Protein AF-A0A3B9U7M6-F1 (afdb_monomer)

Mean predicted aligned error: 3.73 Å

pLDDT: mean 94.47, std 4.17, range [72.25, 98.62]

Sequence (216 aa):
MEKDIKRLGKLFSKIDGFASTPKRWRNIALAQEAFEFMTTRLPLRVEGELSPYTRVRLLDMMMECVDELDVPRFALKVREYQLSMRALIDDAQDLATDTSFDDYTGDAAGYRRQLDVFDDVERARQKLADYIDPAVSDDEWMERYHATLRFSPVERTEQWEEVIYEVERRCYNKTRLSWRGMGFCFKYWSIKRDILAAMGIDWQSPQEMNPRCRFD

Radius of gyration: 19.79 Å; Cα contacts (8 Å, |Δi|>4): 208; chains: 1; bounding box: 50×36×50 Å

Secondary structure (DSSP, 8-state):
-HHHHHHHHHHHHHHHHHHTSTTTTHHHHHHHHHHHHHHHTS-S-BTTTB-HHHHHHHHHHHHHTS-GGGSHHHHHHHHHHHHHHGGG--HHHHHHHHHHHTT--S-GGG----TTHHHHHHHHHHHHHHHH-TTS-HHHHHHHTT--S---GGGGSHHHHHHHHHHHHHHHHHHTTS--STTHHHHHHHHHHHHHHTTT-----HHHH-TT----

Solvent-accessible surface area (backbone atoms only — not comparable to full-atom values): 12432 Å² total; per-residue (Å²): 103,74,72,53,52,56,49,49,53,53,42,53,55,50,34,58,71,20,43,91,39,94,53,25,62,56,22,57,62,46,49,53,51,43,50,50,45,55,72,73,72,45,66,75,63,37,91,74,77,34,28,43,61,49,49,38,53,51,51,49,62,52,49,75,36,39,68,49,70,64,34,35,70,64,44,32,56,51,33,53,51,40,60,63,29,66,84,63,56,44,72,89,80,33,45,71,29,49,34,60,71,69,70,56,86,72,59,77,89,76,64,78,81,80,65,66,56,56,60,54,39,50,52,52,31,52,53,34,52,50,58,55,34,87,86,50,47,71,66,58,50,25,64,78,68,71,50,90,74,57,74,39,76,54,57,49,38,71,70,34,50,75,41,43,58,60,51,47,52,52,42,38,70,75,44,72,87,54,80,87,55,86,53,37,55,61,56,50,44,56,50,45,36,55,56,35,46,75,71,75,39,89,62,56,44,62,58,71,60,30,76,86,62,85,84,97

Foldseek 3Di:
DVVLLVVLVVLLVVLVVCLPHLNLLVLLVSLVVSVCSCVPPDDCDDPLRHHLQVLLVSLVSSVNSHDCLLPLVVLLVSLVSNLVSPVVDDLVRCQNNQCSSVVPPDDSVPDDGPPVSNVVSVVSNVLSVLLLDPVRDQVNSCVVVVPDFDFWNCSSDPVSNVCVSVLSVQLCVVCVPPDDDPPVLVVSQVSSCVVCVVVVHRGDGRCRRCVPDDDD

Structure (mmCIF, N/CA/C/O backbone):
data_AF-A0A3B9U7M6-F1
#
_entry.id   AF-A0A3B9U7M6-F1
#
loop_
_atom_site.group_PDB
_atom_site.id
_atom_site.type_symbol
_atom_site.label_atom_id
_atom_site.label_alt_id
_atom_site.label_comp_id
_atom_site.label_asym_id
_atom_site.label_entity_id
_atom_site.label_seq_id
_atom_site.pdbx_PDB_ins_code
_atom_site.Cartn_x
_atom_site.Cartn_y
_atom_site.Cartn_z
_atom_site.occupancy
_atom_site.B_iso_or_equiv
_atom_site.auth_seq_id
_atom_site.auth_comp_id
_atom_site.auth_asym_id
_atom_site.auth_atom_id
_atom_site.pdbx_PDB_model_num
ATOM 1 N N . MET A 1 1 ? -19.846 -12.620 12.717 1.00 89.75 1 MET A N 1
ATOM 2 C CA . MET A 1 1 ? -19.232 -11.377 13.216 1.00 89.75 1 MET A CA 1
ATOM 3 C C . MET A 1 1 ? -18.007 -11.627 14.079 1.00 89.75 1 MET A C 1
ATOM 5 O O . MET A 1 1 ? -16.921 -11.405 13.578 1.00 89.75 1 MET A O 1
ATOM 9 N N . GLU A 1 2 ? -18.108 -12.184 15.292 1.00 89.50 2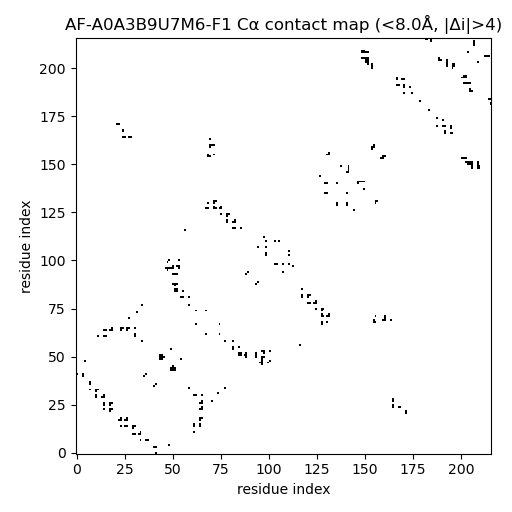 GLU A N 1
ATOM 10 C CA . GLU A 1 2 ? -16.919 -12.432 16.147 1.00 89.50 2 GLU A CA 1
ATOM 11 C C . GLU A 1 2 ? -15.821 -13.266 15.447 1.00 89.50 2 GLU A C 1
ATOM 13 O O . GLU A 1 2 ? -14.637 -12.941 15.497 1.00 89.50 2 GLU A O 1
ATOM 18 N N . LYS A 1 3 ? -16.208 -14.332 14.729 1.00 93.19 3 LYS A N 1
ATOM 19 C CA . LYS A 1 3 ? -15.271 -15.144 13.928 1.00 93.19 3 LYS A CA 1
ATOM 20 C C . LYS A 1 3 ? -14.585 -14.340 12.818 1.00 93.19 3 LYS A C 1
ATOM 22 O O . LYS A 1 3 ? -13.423 -14.604 12.517 1.00 93.19 3 LYS A O 1
ATOM 27 N N . ASP A 1 4 ? -15.302 -13.392 12.226 1.00 94.19 4 ASP A N 1
ATOM 28 C CA . ASP A 1 4 ? -14.832 -12.581 11.106 1.00 94.19 4 ASP A CA 1
ATOM 29 C C . ASP A 1 4 ? -13.853 -11.510 11.596 1.00 94.19 4 ASP A C 1
ATOM 31 O O . ASP A 1 4 ? -12.759 -11.396 11.051 1.00 94.19 4 ASP A O 1
ATOM 35 N N . ILE A 1 5 ? -14.171 -10.833 12.704 1.00 94.00 5 ILE A N 1
ATOM 36 C CA . ILE A 1 5 ? -13.259 -9.905 13.389 1.00 94.00 5 ILE A CA 1
ATOM 37 C C . ILE A 1 5 ? -11.971 -10.616 13.818 1.00 94.00 5 ILE A C 1
ATOM 39 O O . ILE A 1 5 ? -10.874 -10.173 13.481 1.00 94.00 5 ILE A O 1
ATOM 43 N N . LYS A 1 6 ? -12.072 -11.797 14.446 1.00 95.00 6 LYS A N 1
ATOM 44 C CA . LYS A 1 6 ? -10.890 -12.605 14.803 1.00 95.00 6 LYS A CA 1
ATOM 45 C C . LYS A 1 6 ? -10.055 -12.998 13.585 1.00 95.00 6 LYS A C 1
ATOM 47 O O . LYS A 1 6 ? -8.838 -13.146 13.698 1.00 95.00 6 LYS A O 1
ATOM 52 N N . ARG A 1 7 ? -10.683 -13.225 12.427 1.00 96.06 7 ARG A N 1
ATOM 53 C CA . ARG A 1 7 ? -9.961 -13.510 11.182 1.00 96.06 7 ARG A CA 1
ATOM 54 C C . ARG A 1 7 ? -9.242 -12.266 10.669 1.00 96.06 7 ARG A C 1
ATOM 56 O O . ARG A 1 7 ? -8.070 -12.390 10.325 1.00 96.06 7 ARG A O 1
ATOM 63 N N . LEU A 1 8 ? -9.906 -11.111 10.660 1.00 96.19 8 LEU A N 1
ATOM 64 C CA . LEU A 1 8 ? -9.297 -9.841 10.270 1.00 96.19 8 LEU A CA 1
ATOM 65 C C . LEU A 1 8 ? -8.078 -9.538 11.150 1.00 96.19 8 LEU A C 1
ATOM 67 O O . LEU A 1 8 ? -6.984 -9.370 10.620 1.00 96.19 8 LEU A O 1
ATOM 71 N N . GLY A 1 9 ? -8.221 -9.608 12.477 1.00 95.88 9 GLY A N 1
ATOM 72 C CA . GLY A 1 9 ? -7.107 -9.405 13.409 1.00 95.88 9 GLY A CA 1
ATOM 73 C C . GLY A 1 9 ? -5.920 -10.334 13.127 1.00 95.88 9 GLY A C 1
ATOM 74 O O . GLY A 1 9 ? -4.780 -9.888 13.066 1.00 95.88 9 GLY A O 1
ATOM 75 N N . LYS A 1 10 ? -6.173 -11.617 12.824 1.00 97.44 10 LYS A N 1
ATOM 76 C CA . LYS A 1 10 ? -5.114 -12.564 12.423 1.00 97.44 10 LYS A CA 1
ATOM 77 C C . LYS A 1 10 ? -4.414 -12.192 11.114 1.00 97.44 10 LYS A C 1
ATOM 79 O O . LYS A 1 10 ? -3.253 -12.567 10.951 1.00 97.44 10 LYS A O 1
ATOM 84 N N . LEU A 1 11 ? -5.098 -11.551 10.165 1.00 97.69 11 LEU A N 1
ATOM 85 C CA . LEU A 1 11 ? -4.467 -11.062 8.936 1.00 97.69 11 LEU A CA 1
ATOM 86 C C . LEU A 1 11 ? -3.530 -9.898 9.260 1.00 97.69 11 LEU A C 1
ATOM 88 O O . LEU A 1 11 ? -2.352 -9.980 8.922 1.00 97.69 11 LEU A O 1
ATOM 92 N N . PHE A 1 12 ? -4.006 -8.902 10.010 1.00 96.94 12 PHE A N 1
ATOM 93 C CA . PHE A 1 12 ? -3.194 -7.763 10.445 1.00 96.94 12 PHE A CA 1
ATOM 94 C C . PHE A 1 12 ? -1.963 -8.185 11.253 1.00 96.94 12 PHE A C 1
ATOM 96 O O . PHE A 1 12 ? -0.853 -7.787 10.915 1.00 96.94 12 PHE A O 1
ATOM 103 N N . SER A 1 13 ? -2.110 -9.092 12.227 1.00 96.94 13 SER A N 1
ATOM 104 C CA . SER A 1 13 ? -0.959 -9.600 12.991 1.00 96.94 13 SER A CA 1
ATOM 105 C C . SER A 1 13 ? 0.073 -10.325 12.118 1.00 96.94 13 SER A C 1
ATOM 107 O O . SER A 1 13 ? 1.262 -10.316 12.426 1.00 96.94 13 SER A O 1
ATOM 109 N N . LYS A 1 14 ? -0.348 -10.985 11.029 1.00 97.56 14 LYS A N 1
ATOM 110 C CA . LYS A 1 14 ? 0.595 -11.610 10.086 1.00 97.56 14 LYS A CA 1
ATOM 111 C C . LYS A 1 14 ? 1.308 -10.576 9.223 1.00 97.56 14 LYS A C 1
ATOM 113 O O . LYS A 1 14 ? 2.487 -10.770 8.945 1.00 97.56 14 LYS A O 1
ATOM 118 N N . ILE A 1 15 ? 0.590 -9.546 8.776 1.00 97.56 15 ILE A N 1
ATOM 119 C CA . ILE A 1 15 ? 1.141 -8.455 7.963 1.00 97.56 15 ILE A CA 1
ATOM 120 C C . ILE A 1 15 ? 2.242 -7.740 8.750 1.00 97.56 15 ILE A C 1
ATOM 122 O O . ILE A 1 15 ? 3.377 -7.651 8.275 1.00 97.56 15 ILE A O 1
ATOM 126 N N . ASP A 1 16 ? 1.932 -7.350 9.986 1.00 96.06 16 ASP A N 1
ATOM 127 C CA . ASP A 1 16 ? 2.882 -6.752 10.926 1.00 96.06 16 ASP A CA 1
ATOM 128 C C . ASP A 1 16 ? 4.078 -7.685 11.187 1.00 96.06 16 ASP A C 1
ATOM 130 O O . ASP A 1 16 ? 5.236 -7.326 10.968 1.00 96.06 16 ASP A O 1
ATOM 134 N N . GLY A 1 17 ? 3.807 -8.959 11.495 1.00 96.38 17 GLY A N 1
ATOM 135 C CA . GLY A 1 17 ? 4.850 -9.957 11.745 1.00 96.38 17 GLY A CA 1
ATOM 136 C C . GLY A 1 17 ? 5.808 -10.212 10.570 1.00 96.38 17 GLY A C 1
ATOM 137 O O . GLY A 1 17 ? 6.891 -10.766 10.776 1.00 96.38 17 GLY A O 1
ATOM 138 N N . PHE A 1 18 ? 5.447 -9.828 9.341 1.00 95.62 18 PHE A N 1
ATOM 139 C CA . PHE A 1 18 ? 6.332 -9.904 8.177 1.00 95.62 18 PHE A CA 1
ATOM 140 C C . PHE A 1 18 ? 6.974 -8.569 7.783 1.00 95.62 18 PHE A C 1
ATOM 142 O O . PHE A 1 18 ? 7.951 -8.624 7.028 1.00 95.62 18 PHE A O 1
ATOM 149 N N . ALA A 1 19 ? 6.497 -7.425 8.290 1.00 92.38 19 ALA A N 1
ATOM 150 C CA . ALA A 1 19 ? 6.902 -6.080 7.866 1.00 92.38 19 ALA A CA 1
ATOM 151 C C . ALA A 1 19 ? 8.423 -5.870 7.920 1.00 92.38 19 ALA A C 1
ATOM 153 O O . ALA A 1 19 ? 9.034 -5.438 6.944 1.00 92.38 19 ALA A O 1
ATOM 154 N N . SER A 1 20 ? 9.053 -6.304 9.012 1.00 89.12 20 SER A N 1
ATOM 155 C CA . SER A 1 20 ? 10.501 -6.163 9.242 1.00 89.12 20 SER A CA 1
ATOM 156 C C . SER A 1 20 ? 11.304 -7.412 8.867 1.00 89.12 20 SER A C 1
ATOM 158 O O . SER A 1 20 ? 12.431 -7.607 9.324 1.00 89.12 20 SER A O 1
ATOM 160 N N . THR A 1 21 ? 10.730 -8.310 8.062 1.00 91.50 21 THR A N 1
ATOM 161 C CA . THR A 1 21 ? 11.358 -9.590 7.722 1.00 91.50 21 THR A CA 1
ATOM 162 C C . THR A 1 21 ? 11.694 -9.686 6.235 1.00 91.50 21 THR A C 1
ATOM 164 O O . THR A 1 21 ? 11.010 -9.111 5.390 1.00 91.50 21 THR A O 1
ATOM 167 N N . PRO A 1 22 ? 12.643 -10.559 5.853 1.00 88.62 22 PRO A N 1
ATOM 168 C CA . PRO A 1 22 ? 12.849 -10.950 4.457 1.00 88.62 22 PRO A CA 1
ATOM 169 C C . PRO A 1 22 ? 11.620 -11.519 3.727 1.00 88.62 22 PRO A C 1
ATOM 171 O O . PRO A 1 22 ? 11.694 -11.786 2.530 1.00 88.62 22 PRO A O 1
ATOM 174 N N . LYS A 1 23 ? 10.528 -11.795 4.450 1.00 93.12 23 LYS A N 1
ATOM 175 C CA . LYS A 1 23 ? 9.266 -12.303 3.914 1.00 93.12 23 LYS A CA 1
ATOM 176 C C . LYS A 1 23 ? 8.223 -11.197 3.718 1.00 93.12 23 LYS A C 1
ATOM 178 O O . LYS A 1 23 ? 7.076 -11.547 3.457 1.00 93.12 23 LYS A O 1
ATOM 183 N N . ARG A 1 24 ? 8.600 -9.911 3.799 1.00 93.88 24 ARG A N 1
ATOM 184 C CA . ARG A 1 24 ? 7.700 -8.760 3.589 1.00 93.88 24 ARG A CA 1
ATOM 185 C C . ARG A 1 24 ? 6.883 -8.856 2.298 1.00 93.88 24 ARG A C 1
ATOM 187 O O . ARG A 1 24 ? 5.724 -8.477 2.300 1.00 93.88 24 ARG A O 1
ATOM 194 N N . TRP A 1 25 ? 7.408 -9.482 1.243 1.00 94.81 25 TRP A N 1
ATOM 195 C CA . TRP A 1 25 ? 6.665 -9.772 0.003 1.00 94.81 25 TRP A CA 1
ATOM 196 C C . TRP A 1 25 ? 5.337 -10.525 0.208 1.00 94.81 25 TRP A C 1
ATOM 198 O O . TRP A 1 25 ? 4.426 -10.428 -0.610 1.00 94.81 25 TRP A O 1
ATOM 208 N N . ARG A 1 26 ? 5.183 -11.270 1.313 1.00 97.19 26 ARG A N 1
ATOM 209 C CA . ARG A 1 26 ? 3.915 -11.921 1.677 1.00 97.19 26 ARG A CA 1
ATOM 210 C C . ARG A 1 26 ? 2.809 -10.919 1.991 1.00 97.19 26 ARG A C 1
ATOM 212 O O . ARG A 1 26 ? 1.641 -11.281 1.857 1.00 97.19 26 ARG A O 1
ATOM 219 N N . ASN A 1 27 ? 3.170 -9.702 2.391 1.00 97.94 27 ASN A N 1
ATOM 220 C CA . ASN A 1 27 ? 2.224 -8.658 2.758 1.00 97.94 27 ASN A CA 1
ATOM 221 C C . ASN A 1 27 ? 1.392 -8.195 1.572 1.00 97.94 27 ASN A C 1
ATOM 223 O O . ASN A 1 27 ? 0.251 -7.836 1.798 1.00 97.94 27 ASN A O 1
ATOM 227 N N . ILE A 1 28 ? 1.884 -8.308 0.333 1.00 96.88 28 ILE A N 1
ATOM 228 C CA . ILE A 1 28 ? 1.095 -7.993 -0.868 1.00 96.88 28 ILE A CA 1
ATOM 229 C C . ILE A 1 28 ? -0.214 -8.802 -0.877 1.00 96.88 28 ILE A C 1
ATOM 231 O O . ILE A 1 28 ? -1.303 -8.237 -0.841 1.00 96.88 28 ILE A O 1
ATOM 235 N N . ALA A 1 29 ? -0.114 -10.134 -0.826 1.00 97.31 29 ALA A N 1
ATOM 236 C CA . ALA A 1 29 ? -1.292 -11.003 -0.851 1.00 97.31 29 ALA A CA 1
ATOM 237 C C . ALA A 1 29 ? -2.130 -10.912 0.437 1.00 97.31 29 ALA A C 1
ATOM 239 O O . ALA A 1 29 ? -3.355 -10.974 0.386 1.00 97.31 29 ALA A O 1
ATOM 240 N N . LEU A 1 30 ? -1.485 -10.763 1.601 1.00 98.19 30 LEU A N 1
ATOM 241 C CA . LEU A 1 30 ? -2.202 -10.641 2.875 1.00 98.19 30 LEU A CA 1
ATOM 242 C C . LEU A 1 30 ? -2.980 -9.323 2.978 1.00 98.19 30 LEU A C 1
ATOM 244 O O . LEU A 1 30 ? -4.093 -9.330 3.495 1.00 98.19 30 LEU A O 1
ATOM 248 N N . ALA A 1 31 ? -2.417 -8.218 2.489 1.00 98.19 31 ALA A N 1
ATOM 249 C CA . ALA A 1 31 ? -3.070 -6.915 2.465 1.00 98.19 31 ALA A CA 1
ATOM 250 C C . ALA A 1 31 ? -4.255 -6.912 1.496 1.00 98.19 31 ALA A C 1
ATOM 252 O O . ALA A 1 31 ? -5.326 -6.425 1.850 1.00 98.19 31 ALA A O 1
ATOM 253 N N . GLN A 1 32 ? -4.107 -7.527 0.317 1.00 97.81 32 GLN A N 1
ATOM 254 C CA . GLN A 1 32 ? -5.221 -7.737 -0.613 1.00 97.81 32 GLN A CA 1
ATOM 255 C C . GLN A 1 32 ? -6.358 -8.537 0.042 1.00 97.81 32 GLN A C 1
ATOM 257 O O . GLN A 1 32 ? -7.508 -8.100 -0.003 1.00 97.81 32 GLN A O 1
ATOM 262 N N . GLU A 1 33 ? -6.042 -9.650 0.722 1.00 97.88 33 GLU A N 1
ATOM 263 C CA . GLU A 1 33 ? -7.040 -10.445 1.456 1.00 97.88 33 GLU A CA 1
ATOM 264 C C . GLU A 1 33 ? -7.695 -9.630 2.583 1.00 97.88 33 GLU A C 1
ATOM 266 O O . GLU A 1 33 ? -8.916 -9.660 2.733 1.00 97.88 33 GLU A O 1
ATOM 271 N N . ALA A 1 34 ? -6.911 -8.892 3.374 1.00 98.12 34 ALA A N 1
ATOM 272 C CA . ALA A 1 34 ? -7.421 -8.083 4.479 1.00 98.12 34 ALA A CA 1
ATOM 273 C C . ALA A 1 34 ? -8.348 -6.965 3.987 1.00 98.12 34 ALA A C 1
ATOM 275 O O . ALA A 1 34 ? -9.430 -6.776 4.549 1.00 98.12 34 ALA A O 1
ATOM 276 N N . PHE A 1 35 ? -7.965 -6.272 2.914 1.00 98.31 35 PHE A N 1
ATOM 277 C CA . PHE A 1 35 ? -8.763 -5.217 2.302 1.00 98.31 35 PHE A CA 1
ATOM 278 C C . PHE A 1 35 ? -10.066 -5.758 1.705 1.00 98.31 35 PHE A C 1
ATOM 280 O O . PHE A 1 35 ? -11.143 -5.227 1.984 1.00 98.31 35 PHE A O 1
ATOM 287 N N . GLU A 1 36 ? -10.008 -6.846 0.933 1.00 97.12 36 GLU A N 1
ATOM 288 C CA . GLU A 1 36 ? -11.208 -7.492 0.391 1.00 97.12 36 GLU A CA 1
ATOM 289 C C . GLU A 1 36 ? -12.135 -7.953 1.521 1.00 97.12 36 GLU A C 1
ATOM 291 O O . GLU A 1 36 ? -13.339 -7.692 1.495 1.00 97.12 36 GLU A O 1
ATOM 296 N N . PHE A 1 37 ? -11.585 -8.588 2.555 1.00 96.12 37 PHE A N 1
ATOM 297 C CA . PHE A 1 37 ? -12.365 -9.054 3.694 1.00 96.12 37 PHE A CA 1
ATOM 298 C C . PHE A 1 37 ? -13.044 -7.891 4.429 1.00 96.12 37 PHE A C 1
ATOM 300 O O . PHE A 1 37 ? -14.246 -7.941 4.697 1.00 96.12 37 PHE A O 1
ATOM 307 N N . MET A 1 38 ? -12.299 -6.818 4.705 1.00 95.88 38 MET A N 1
ATOM 308 C CA . MET A 1 38 ? -12.803 -5.624 5.382 1.00 95.88 38 MET A CA 1
ATOM 309 C C . MET A 1 38 ? -13.909 -4.920 4.583 1.00 95.88 38 MET A C 1
ATOM 311 O O . MET A 1 38 ? -14.877 -4.439 5.177 1.00 95.88 38 MET A O 1
ATOM 315 N N . THR A 1 39 ? -13.785 -4.855 3.257 1.00 95.38 39 THR A N 1
ATOM 316 C CA . THR A 1 39 ? -14.718 -4.115 2.389 1.00 95.38 39 THR A CA 1
ATOM 317 C C . THR A 1 39 ? -15.941 -4.923 1.954 1.00 95.38 39 THR A C 1
ATOM 319 O O . THR A 1 39 ? -16.985 -4.332 1.690 1.00 95.38 39 THR A O 1
ATOM 322 N N . THR A 1 40 ? -15.855 -6.256 1.909 1.00 93.81 40 THR A N 1
ATOM 323 C CA . THR A 1 40 ? -16.940 -7.108 1.380 1.00 93.81 40 THR A CA 1
ATOM 324 C C . THR A 1 40 ? -17.666 -7.938 2.437 1.00 93.81 40 THR A C 1
ATOM 326 O O . THR A 1 40 ? -18.833 -8.282 2.245 1.00 93.81 40 THR A O 1
ATOM 329 N N . ARG A 1 41 ? -17.002 -8.305 3.543 1.00 92.75 41 ARG A N 1
ATOM 330 C CA . ARG A 1 41 ? -17.557 -9.240 4.544 1.00 92.75 41 ARG A CA 1
ATOM 331 C C . ARG A 1 41 ? -18.019 -8.568 5.824 1.00 92.75 41 ARG A C 1
ATOM 333 O O . ARG A 1 41 ? -18.856 -9.135 6.524 1.00 92.75 41 ARG A O 1
ATOM 340 N N . LEU A 1 42 ? -17.463 -7.405 6.148 1.00 94.62 42 LEU A N 1
ATOM 341 C CA . LEU A 1 42 ? -17.728 -6.725 7.410 1.00 94.62 42 LEU A CA 1
ATOM 342 C C . LEU A 1 42 ? -18.652 -5.526 7.191 1.00 94.62 42 LEU A C 1
ATOM 344 O O . LEU A 1 42 ? -18.387 -4.724 6.291 1.00 94.62 42 LEU A O 1
ATOM 348 N N . PRO A 1 43 ? -19.702 -5.360 8.017 1.00 95.25 43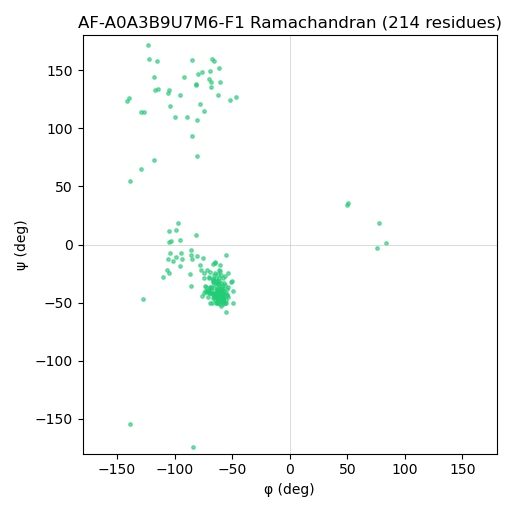 PRO A N 1
ATOM 349 C CA . PRO A 1 43 ? -20.537 -4.168 7.965 1.00 95.25 43 PRO A CA 1
ATOM 350 C C . PRO A 1 43 ? -19.685 -2.940 8.282 1.00 95.25 43 PRO A C 1
ATOM 352 O O . PRO A 1 43 ? -18.695 -3.042 9.010 1.00 95.25 43 PRO A O 1
ATOM 355 N N . LEU A 1 44 ? -20.073 -1.777 7.752 1.00 94.75 44 LEU A N 1
ATOM 356 C CA . LEU A 1 44 ? -19.324 -0.529 7.929 1.00 94.75 44 LEU A CA 1
ATOM 357 C C . LEU A 1 44 ? -18.970 -0.270 9.403 1.00 94.75 44 LEU A C 1
ATOM 359 O O . LEU A 1 44 ? -17.837 0.111 9.689 1.00 94.75 44 LEU A O 1
ATOM 363 N N . ARG A 1 45 ? -19.914 -0.562 10.305 1.00 95.81 45 ARG A N 1
ATOM 364 C CA . ARG A 1 45 ? -19.764 -0.461 11.757 1.00 95.81 45 ARG A CA 1
ATOM 365 C C . ARG A 1 45 ? -19.900 -1.822 12.429 1.00 95.81 45 ARG A C 1
ATOM 367 O O . ARG A 1 45 ? -20.849 -2.557 12.154 1.00 95.81 45 ARG A O 1
ATOM 374 N N . VAL A 1 46 ? -18.978 -2.118 13.336 1.00 94.38 46 VAL A N 1
ATOM 375 C CA . VAL A 1 46 ? -19.049 -3.214 14.304 1.00 94.38 46 VAL A CA 1
ATOM 376 C C . VAL A 1 46 ? -18.749 -2.601 15.664 1.00 94.38 46 VAL A C 1
ATOM 378 O O . VAL A 1 46 ? -17.647 -2.111 15.882 1.00 94.38 46 VAL A O 1
ATOM 381 N N . GLU A 1 47 ? -19.740 -2.600 16.550 1.00 90.19 47 GLU A N 1
ATOM 382 C CA . GLU A 1 47 ? -19.644 -1.973 17.870 1.00 90.19 47 GLU A CA 1
ATOM 383 C C . GLU A 1 47 ? -18.396 -2.442 18.632 1.00 90.19 47 GLU A C 1
ATOM 385 O O . GLU A 1 47 ? -18.177 -3.644 18.784 1.00 90.19 47 GLU A O 1
ATOM 390 N N . GLY A 1 48 ? -17.571 -1.483 19.064 1.00 89.50 48 GLY A N 1
ATOM 391 C CA . GLY A 1 48 ? -16.344 -1.728 19.827 1.00 89.50 48 GLY A CA 1
ATOM 392 C C . GLY A 1 48 ? -15.157 -2.253 19.013 1.00 89.50 48 GLY A C 1
ATOM 393 O O . GLY A 1 48 ? -14.083 -2.415 19.575 1.00 89.50 48 GLY A O 1
ATOM 394 N N . GLU A 1 49 ? -15.320 -2.508 17.712 1.00 92.56 49 GLU A N 1
ATOM 395 C CA . GLU A 1 49 ? -14.294 -3.164 16.886 1.00 92.56 49 GLU A CA 1
ATOM 396 C C . GLU A 1 49 ? -13.962 -2.362 15.617 1.00 92.56 49 GLU A C 1
ATOM 398 O O . GLU A 1 49 ? -12.795 -2.181 15.272 1.00 92.56 49 GLU A O 1
ATOM 403 N N . LEU A 1 50 ? -14.978 -1.887 14.884 1.00 95.56 50 LEU A N 1
ATOM 404 C CA . LEU A 1 50 ? -14.806 -1.200 13.602 1.00 95.56 50 LEU A CA 1
ATOM 405 C C . LEU A 1 50 ? -15.747 -0.006 13.447 1.00 95.56 50 LEU A C 1
ATOM 407 O O . LEU A 1 50 ? -16.966 -0.155 13.477 1.00 95.56 50 LEU A O 1
ATOM 411 N N . SER A 1 51 ? -15.171 1.152 13.153 1.00 97.06 51 SER A N 1
ATOM 412 C CA . SER A 1 51 ? -15.845 2.357 12.677 1.00 97.06 51 SER A CA 1
ATOM 413 C C . SER A 1 51 ? -15.220 2.787 11.338 1.00 97.06 51 SER A C 1
ATOM 415 O O . SER A 1 51 ? -14.182 2.249 10.933 1.00 97.06 51 SER A O 1
ATOM 417 N N . PRO A 1 52 ? -15.792 3.769 10.620 1.00 97.62 52 PRO A N 1
ATOM 418 C CA . PRO A 1 52 ? -15.121 4.386 9.477 1.00 97.62 52 PRO A CA 1
ATOM 419 C C . PRO A 1 52 ? -13.725 4.937 9.818 1.00 97.62 52 PRO A C 1
ATOM 421 O O . PRO A 1 52 ? -12.806 4.771 9.018 1.00 97.62 52 PRO A O 1
ATOM 424 N N . TYR A 1 53 ? -13.535 5.525 11.006 1.00 97.12 53 TYR A N 1
ATOM 425 C CA . TYR A 1 53 ? -12.227 6.015 11.454 1.00 97.12 53 TYR A CA 1
ATOM 426 C C . TYR A 1 53 ? -11.243 4.866 11.699 1.00 97.12 53 TYR A C 1
ATOM 428 O O . TYR A 1 53 ? -10.147 4.877 11.136 1.00 97.12 53 TYR A O 1
ATOM 436 N N . THR A 1 54 ? -11.628 3.833 12.454 1.00 96.75 54 THR A N 1
ATOM 437 C CA . THR A 1 54 ? -10.704 2.722 12.737 1.00 96.75 54 THR A C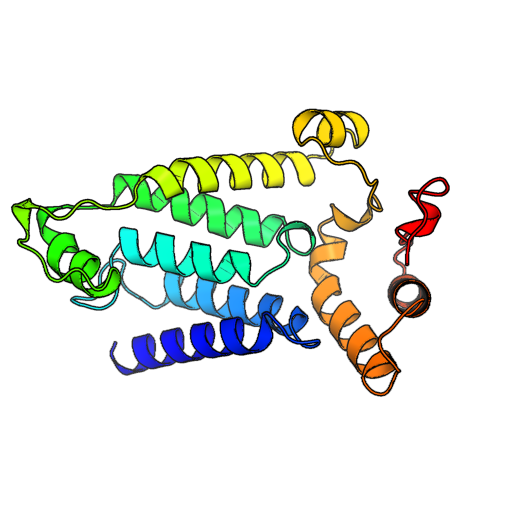A 1
ATOM 438 C C . THR A 1 54 ? -10.360 1.929 11.478 1.00 96.75 54 THR A C 1
ATOM 440 O O . THR A 1 54 ? -9.227 1.482 11.330 1.00 96.75 54 THR A O 1
ATOM 443 N N . ARG A 1 55 ? -11.278 1.830 10.503 1.00 97.06 55 ARG A N 1
ATOM 444 C CA . ARG A 1 55 ? -10.978 1.294 9.162 1.00 97.06 55 ARG A CA 1
ATOM 445 C C . ARG A 1 55 ? -9.874 2.087 8.474 1.00 97.06 55 ARG A C 1
ATOM 447 O O . ARG A 1 55 ? -8.945 1.481 7.948 1.00 97.06 55 ARG A O 1
ATOM 454 N N . VAL A 1 56 ? -9.958 3.419 8.488 1.00 97.69 56 VAL A N 1
ATOM 455 C CA . VAL A 1 56 ? -8.919 4.281 7.904 1.00 97.69 56 VAL A CA 1
ATOM 456 C C . VAL A 1 56 ? -7.582 4.038 8.590 1.00 97.69 56 VAL A C 1
ATOM 458 O O . VAL A 1 56 ? -6.605 3.795 7.888 1.00 97.69 56 VAL A O 1
ATOM 461 N N . ARG A 1 57 ? -7.549 4.021 9.927 1.00 97.00 57 ARG A N 1
ATOM 462 C CA . ARG A 1 57 ? -6.319 3.798 10.702 1.00 97.00 57 ARG A CA 1
ATOM 463 C C . ARG A 1 57 ? -5.710 2.420 10.472 1.00 97.00 57 ARG A C 1
ATOM 465 O O . ARG A 1 57 ? -4.517 2.323 10.218 1.00 97.00 57 ARG A O 1
ATOM 472 N N . LEU A 1 58 ? -6.523 1.366 10.493 1.00 97.00 58 LEU A N 1
ATOM 473 C CA . LEU A 1 58 ? -6.063 0.007 10.213 1.00 97.00 58 LEU A CA 1
ATOM 474 C C . LEU A 1 58 ? -5.475 -0.092 8.807 1.00 97.00 58 LEU A C 1
ATOM 476 O O . LEU A 1 58 ? -4.376 -0.609 8.635 1.00 97.00 58 LEU A O 1
ATOM 480 N N . LEU A 1 59 ? -6.177 0.417 7.793 1.00 98.00 59 LEU A N 1
ATOM 481 C CA . LEU A 1 59 ? -5.662 0.392 6.425 1.00 98.00 59 LEU A CA 1
ATOM 482 C C . LEU A 1 59 ? -4.380 1.208 6.277 1.00 98.00 59 LEU A C 1
ATOM 484 O O . LEU A 1 59 ? -3.502 0.791 5.534 1.00 98.00 59 LEU A O 1
ATOM 488 N N . ASP A 1 60 ? -4.234 2.305 7.015 1.00 96.50 60 ASP A N 1
ATOM 489 C CA . ASP A 1 60 ? -3.007 3.093 7.002 1.00 96.50 60 ASP A CA 1
ATOM 490 C C . ASP A 1 60 ? -1.818 2.291 7.552 1.00 96.50 60 ASP A C 1
ATOM 492 O O . ASP A 1 60 ? -0.829 2.095 6.848 1.00 96.50 60 ASP A O 1
ATOM 496 N N . MET A 1 61 ? -1.987 1.672 8.727 1.00 95.31 61 MET A N 1
ATOM 497 C CA . MET A 1 61 ? -0.996 0.762 9.322 1.00 95.31 61 MET A CA 1
ATOM 498 C C . MET A 1 61 ? -0.665 -0.430 8.408 1.00 95.31 61 MET A C 1
ATOM 500 O O . MET A 1 61 ? 0.475 -0.890 8.329 1.00 95.31 61 MET A O 1
ATOM 504 N N . MET A 1 62 ? -1.663 -0.962 7.694 1.00 97.62 62 MET A N 1
ATOM 505 C CA . MET A 1 62 ? -1.447 -2.031 6.718 1.00 97.62 62 MET A CA 1
ATOM 506 C C . MET A 1 62 ? -0.570 -1.564 5.560 1.00 97.62 62 MET A C 1
ATOM 508 O O . MET A 1 62 ? 0.317 -2.306 5.134 1.00 97.62 62 MET A O 1
ATOM 512 N N . MET A 1 63 ? -0.825 -0.363 5.040 1.00 97.25 63 MET A N 1
ATOM 513 C CA . MET A 1 63 ? -0.092 0.166 3.898 1.00 97.25 63 MET A CA 1
ATOM 514 C C . MET A 1 63 ? 1.355 0.522 4.251 1.00 97.25 63 MET A C 1
ATOM 516 O O . MET A 1 63 ? 2.224 0.318 3.412 1.00 97.25 63 MET A O 1
ATOM 520 N N . GLU A 1 64 ? 1.669 0.891 5.497 1.00 95.25 64 GLU A N 1
ATOM 521 C CA . GLU A 1 64 ? 3.064 1.005 5.970 1.00 95.25 64 GLU A CA 1
ATOM 522 C C . GLU A 1 64 ? 3.849 -0.317 5.821 1.00 95.25 64 GLU A C 1
ATOM 524 O O . GLU A 1 64 ? 5.065 -0.345 5.599 1.00 95.25 64 GLU A O 1
ATOM 529 N N . CYS A 1 65 ? 3.151 -1.453 5.887 1.00 96.44 65 CYS A N 1
ATOM 530 C CA . CYS A 1 65 ? 3.748 -2.782 5.793 1.00 96.44 65 CYS A CA 1
ATOM 531 C C . CYS A 1 65 ? 3.929 -3.285 4.348 1.00 96.44 65 CYS A C 1
ATOM 533 O O . CYS A 1 65 ? 4.530 -4.352 4.153 1.00 96.44 65 CYS A O 1
ATOM 535 N N . VAL A 1 66 ? 3.459 -2.538 3.346 1.00 95.44 66 VAL A N 1
ATOM 536 C CA . VAL A 1 66 ? 3.519 -2.860 1.910 1.00 95.44 66 VAL A CA 1
ATOM 537 C C . VAL A 1 66 ? 4.356 -1.797 1.194 1.00 95.44 66 VAL A C 1
ATOM 539 O O . VAL A 1 66 ? 4.332 -0.633 1.572 1.00 95.44 66 VAL A O 1
ATOM 542 N N . ASP A 1 67 ? 5.136 -2.182 0.183 1.00 93.69 67 ASP A N 1
ATOM 543 C CA . ASP A 1 67 ? 5.731 -1.186 -0.711 1.00 93.69 67 ASP A CA 1
ATOM 544 C C . ASP A 1 67 ? 4.667 -0.769 -1.730 1.00 93.69 67 ASP A C 1
ATOM 546 O O . ASP A 1 67 ? 4.272 -1.562 -2.584 1.00 93.69 67 ASP A O 1
ATOM 550 N N . GLU A 1 68 ? 4.129 0.442 -1.589 1.00 96.19 68 GLU A N 1
ATOM 551 C CA . GLU A 1 68 ? 3.021 0.893 -2.432 1.00 96.19 68 GLU A CA 1
ATOM 552 C C . GLU A 1 68 ? 3.406 0.991 -3.909 1.00 96.19 68 GLU A C 1
ATOM 554 O O . GLU A 1 68 ? 2.544 0.806 -4.762 1.00 96.19 68 GLU A O 1
ATOM 559 N N . LEU A 1 69 ? 4.681 1.249 -4.223 1.00 94.62 69 LEU A N 1
ATOM 560 C CA . LEU A 1 69 ? 5.140 1.361 -5.609 1.00 94.62 69 LEU A CA 1
ATOM 561 C C . LEU A 1 69 ? 5.317 -0.005 -6.283 1.00 94.62 69 LEU A C 1
ATOM 563 O O . LEU A 1 69 ? 5.307 -0.071 -7.508 1.00 94.62 69 LEU A O 1
ATOM 567 N N . ASP A 1 70 ? 5.399 -1.096 -5.514 1.00 94.69 70 ASP A N 1
ATOM 568 C CA . ASP A 1 70 ? 5.340 -2.453 -6.070 1.00 94.69 70 ASP A CA 1
ATOM 569 C C . ASP A 1 70 ? 3.912 -2.839 -6.494 1.00 94.69 70 ASP A C 1
ATOM 571 O O . ASP A 1 70 ? 3.737 -3.717 -7.340 1.00 94.69 70 ASP A O 1
ATOM 575 N N . VAL A 1 71 ? 2.886 -2.215 -5.900 1.00 97.00 71 VAL A N 1
ATOM 576 C CA . VAL A 1 71 ? 1.462 -2.523 -6.130 1.00 97.00 71 VAL A CA 1
ATOM 577 C C . VAL A 1 71 ? 0.587 -1.262 -6.227 1.00 97.00 71 VAL A C 1
ATOM 579 O O . VAL A 1 71 ? -0.388 -1.118 -5.476 1.00 97.00 71 VAL A O 1
ATOM 582 N N . PRO A 1 72 ? 0.913 -0.312 -7.124 1.00 97.62 72 PRO A N 1
ATOM 583 C CA . PRO A 1 72 ? 0.357 1.031 -7.064 1.00 97.62 72 PRO A CA 1
ATOM 584 C C . PRO A 1 72 ? -1.145 1.093 -7.334 1.00 97.62 72 PRO A C 1
ATOM 586 O O . PRO A 1 72 ? -1.822 1.910 -6.713 1.00 97.62 72 PRO A O 1
ATOM 589 N N . ARG A 1 73 ? -1.718 0.222 -8.177 1.00 98.19 73 ARG A N 1
ATOM 590 C CA . ARG A 1 73 ? -3.176 0.193 -8.408 1.00 98.19 73 ARG A CA 1
ATOM 591 C C . ARG A 1 73 ? -3.927 -0.363 -7.209 1.00 98.19 73 ARG A C 1
ATOM 593 O O . ARG A 1 73 ? -4.984 0.158 -6.849 1.00 98.19 73 ARG A O 1
ATOM 600 N N . PHE A 1 74 ? -3.389 -1.399 -6.564 1.00 98.19 74 PHE A N 1
ATOM 601 C CA . PHE A 1 74 ? -3.960 -1.884 -5.308 1.00 98.19 74 PHE A CA 1
ATOM 602 C C . PHE A 1 74 ? -3.876 -0.815 -4.213 1.00 98.19 74 PHE A C 1
ATOM 604 O O . PHE A 1 74 ? -4.891 -0.521 -3.582 1.00 98.19 74 PHE A O 1
ATOM 611 N N . ALA A 1 75 ? -2.706 -0.201 -4.024 1.00 98.50 75 ALA A N 1
ATOM 612 C CA . ALA A 1 75 ? -2.515 0.865 -3.047 1.00 98.50 75 ALA A CA 1
ATOM 613 C C . ALA A 1 75 ? -3.463 2.044 -3.319 1.00 98.50 75 ALA A C 1
ATOM 615 O O . ALA A 1 75 ? -4.148 2.502 -2.405 1.00 98.50 75 ALA A O 1
ATOM 616 N N . LEU A 1 76 ? -3.602 2.463 -4.582 1.00 98.56 76 LEU A N 1
ATOM 617 C CA . LEU A 1 76 ? -4.516 3.527 -4.994 1.00 98.56 76 LEU A CA 1
ATOM 618 C C . LEU A 1 76 ? -5.962 3.209 -4.595 1.00 98.56 76 LEU A C 1
ATOM 620 O O . LEU A 1 76 ? -6.619 4.039 -3.969 1.00 98.56 76 LEU A O 1
ATOM 624 N N . LYS A 1 77 ? -6.427 1.979 -4.851 1.00 98.44 77 LYS A N 1
ATOM 625 C CA . LYS A 1 77 ? -7.761 1.515 -4.440 1.00 98.44 77 LYS A CA 1
ATOM 626 C C . LYS A 1 77 ? -7.963 1.581 -2.921 1.00 98.44 77 LYS A C 1
ATOM 628 O O . LYS A 1 77 ? -9.052 1.926 -2.459 1.00 98.44 77 LYS A O 1
ATOM 633 N N . VAL A 1 78 ? -6.936 1.248 -2.133 1.00 98.62 78 VAL A N 1
ATOM 634 C CA . VAL A 1 78 ? -6.984 1.366 -0.665 1.00 98.62 78 VAL A CA 1
ATOM 635 C C . VAL A 1 78 ? -7.087 2.833 -0.248 1.00 98.62 78 VAL A C 1
ATOM 637 O O . VAL A 1 78 ? -7.941 3.160 0.579 1.00 98.62 78 VAL A O 1
ATOM 640 N N . ARG A 1 79 ? -6.283 3.725 -0.844 1.00 98.50 79 ARG A N 1
ATOM 641 C CA . ARG A 1 79 ? -6.290 5.158 -0.509 1.00 98.50 79 ARG A CA 1
ATOM 642 C C . ARG A 1 79 ? -7.613 5.832 -0.887 1.00 98.50 79 ARG A C 1
ATOM 644 O O . ARG A 1 79 ? -8.180 6.561 -0.078 1.00 98.50 79 ARG A O 1
ATOM 651 N N . GLU A 1 80 ? -8.176 5.519 -2.053 1.00 98.56 80 GLU A N 1
ATOM 652 C CA . GLU A 1 80 ? -9.511 5.984 -2.462 1.00 98.56 80 GLU A CA 1
ATOM 653 C C . GLU A 1 80 ? -10.607 5.511 -1.499 1.00 98.56 80 GLU A C 1
ATOM 655 O O . GLU A 1 80 ? -11.481 6.288 -1.102 1.00 98.56 80 GLU A O 1
ATOM 660 N N . TYR A 1 81 ? -10.537 4.249 -1.062 1.00 98.44 81 TYR A N 1
ATOM 661 C CA . TYR A 1 81 ? -11.455 3.734 -0.054 1.00 98.44 81 TYR A CA 1
ATOM 662 C C . TYR A 1 81 ? -11.320 4.491 1.272 1.00 98.44 81 TYR A C 1
ATOM 664 O O . TYR A 1 81 ? -12.340 4.907 1.824 1.00 98.44 81 TYR A O 1
ATOM 672 N N . GLN A 1 82 ? -10.097 4.722 1.763 1.00 98.19 82 GLN A N 1
ATOM 673 C CA . GLN A 1 82 ? -9.865 5.504 2.980 1.00 98.19 82 GLN A CA 1
ATOM 674 C C . GLN A 1 82 ? -10.499 6.896 2.868 1.00 98.19 82 GLN A C 1
ATOM 676 O O . GLN A 1 82 ? -11.294 7.259 3.730 1.00 98.19 82 GLN A O 1
ATOM 681 N N . LEU A 1 83 ? -10.251 7.634 1.782 1.00 98.38 83 LEU A N 1
ATOM 682 C CA . LEU A 1 83 ? -10.834 8.966 1.566 1.00 98.38 83 LEU A CA 1
ATOM 683 C C . LEU A 1 83 ? -12.367 8.942 1.566 1.00 98.38 83 LEU A C 1
ATOM 685 O O . LEU A 1 83 ? -12.998 9.817 2.164 1.00 98.38 83 LEU A O 1
ATOM 689 N N . SER A 1 84 ? -12.978 7.910 0.974 1.00 97.38 84 SER A N 1
ATOM 690 C CA . SER A 1 84 ? -14.439 7.760 0.962 1.00 97.38 84 SER A CA 1
ATOM 691 C C . SER A 1 84 ? -15.049 7.602 2.363 1.00 97.38 84 SER A C 1
ATOM 693 O O . SER A 1 84 ? -16.204 7.971 2.577 1.00 97.38 84 SER A O 1
ATOM 695 N N . MET A 1 85 ? -14.278 7.112 3.345 1.00 97.50 85 MET A N 1
ATOM 696 C CA . MET A 1 85 ? -14.745 6.960 4.727 1.00 97.50 85 MET A CA 1
ATOM 697 C C . MET A 1 85 ? -14.886 8.296 5.455 1.00 97.50 85 MET A C 1
ATOM 699 O O . MET A 1 85 ? -15.653 8.369 6.412 1.00 97.50 85 MET A O 1
ATOM 703 N N . ARG A 1 86 ? -14.205 9.362 5.006 1.00 96.12 86 ARG A N 1
ATOM 704 C CA . ARG A 1 86 ? -14.212 10.673 5.678 1.00 96.12 86 ARG A CA 1
ATOM 705 C C . ARG A 1 86 ? -15.626 11.210 5.892 1.00 96.12 86 ARG A C 1
ATOM 707 O O . ARG A 1 86 ? -15.939 11.692 6.973 1.00 96.12 86 ARG A O 1
ATOM 714 N N . ALA A 1 87 ? -16.479 11.093 4.876 1.00 95.44 87 ALA A N 1
ATOM 715 C CA . ALA A 1 87 ? -17.866 11.560 4.924 1.00 95.44 87 ALA A CA 1
ATOM 716 C C . ALA A 1 87 ? -18.796 10.648 5.743 1.00 95.44 87 ALA A C 1
ATOM 718 O O . ALA A 1 87 ? -19.940 11.013 5.998 1.00 95.44 87 ALA A O 1
ATOM 719 N N . LEU A 1 88 ? -18.329 9.454 6.115 1.00 96.62 88 LEU A N 1
ATOM 720 C CA . LEU A 1 88 ? -19.118 8.454 6.827 1.00 96.62 88 LEU A CA 1
ATOM 721 C C . LEU A 1 88 ? -18.852 8.445 8.332 1.00 96.62 88 LEU A C 1
ATOM 723 O O . LEU A 1 88 ? -19.601 7.772 9.037 1.00 96.62 88 LEU A O 1
ATOM 727 N N . ILE A 1 89 ? -17.819 9.146 8.811 1.00 95.88 89 ILE A N 1
ATOM 728 C CA . ILE A 1 89 ? -17.519 9.285 10.241 1.00 95.88 89 ILE A CA 1
ATOM 729 C C . ILE A 1 89 ? -18.687 9.996 10.933 1.00 95.88 89 ILE A C 1
ATOM 731 O O . ILE A 1 89 ? -19.114 11.067 10.504 1.00 95.88 89 ILE A O 1
ATOM 735 N N . ASP A 1 90 ? -19.184 9.395 12.010 1.00 94.31 90 ASP A N 1
ATOM 736 C CA . ASP A 1 90 ? -20.280 9.904 12.831 1.00 94.31 90 ASP A CA 1
ATOM 737 C C . ASP A 1 90 ? -19.829 9.962 14.295 1.00 94.31 90 ASP A C 1
ATOM 739 O O . ASP A 1 90 ? -19.580 8.938 14.930 1.00 94.31 90 ASP A O 1
ATOM 743 N N . ASP A 1 91 ? -19.733 11.172 14.846 1.00 88.62 91 ASP A N 1
ATOM 744 C CA . ASP A 1 91 ? -19.266 11.393 16.216 1.00 88.62 91 ASP A CA 1
ATOM 745 C C . ASP A 1 91 ? -20.115 10.672 17.261 1.00 88.62 91 ASP A C 1
ATOM 747 O O . ASP A 1 91 ? -19.566 10.116 18.205 1.00 88.62 91 ASP A O 1
ATOM 751 N N . ALA A 1 92 ? -21.437 10.651 17.103 1.00 88.38 92 ALA A N 1
ATOM 752 C CA . ALA A 1 92 ? -22.320 10.056 18.096 1.00 88.38 92 ALA A CA 1
ATOM 753 C C . ALA A 1 92 ? -22.236 8.524 18.086 1.00 88.38 92 ALA A C 1
ATOM 755 O O . ALA A 1 92 ? -22.318 7.899 19.143 1.00 88.38 92 ALA A O 1
ATOM 756 N N . GLN A 1 93 ? -22.076 7.922 16.905 1.00 92.31 93 GLN A N 1
ATOM 757 C CA . GLN A 1 93 ? -22.037 6.465 16.747 1.00 92.31 93 GLN A CA 1
ATOM 758 C C . GLN A 1 93 ? -20.643 5.877 16.972 1.00 92.31 93 GLN A C 1
ATOM 760 O O . GLN A 1 93 ? -20.522 4.775 17.505 1.00 92.31 93 GLN A O 1
ATOM 765 N N . ASP A 1 94 ? -19.596 6.591 16.558 1.00 95.25 94 ASP A N 1
ATOM 766 C CA . ASP A 1 94 ? -18.256 6.016 16.443 1.00 95.25 94 ASP A CA 1
ATOM 767 C C . ASP A 1 94 ? -17.397 6.267 17.695 1.00 95.25 94 ASP A C 1
ATOM 769 O O . ASP A 1 94 ? -16.453 5.519 17.939 1.00 95.25 94 ASP A O 1
ATOM 773 N N . LEU A 1 95 ? -17.760 7.243 18.544 1.00 92.88 95 LEU A N 1
ATOM 774 C CA . LEU A 1 95 ? -16.952 7.699 19.686 1.00 92.88 95 LEU A CA 1
ATOM 775 C C . LEU A 1 95 ? -16.430 6.569 20.575 1.00 92.88 95 LEU A C 1
ATOM 777 O O . LEU A 1 95 ? -15.237 6.528 20.843 1.00 92.88 95 LEU A O 1
ATOM 781 N N . ALA A 1 96 ? -17.294 5.646 21.007 1.00 92.69 96 ALA A N 1
ATOM 782 C CA . ALA A 1 96 ? -16.892 4.553 21.896 1.00 92.69 96 ALA A CA 1
ATOM 783 C C . ALA A 1 96 ? -15.916 3.568 21.229 1.00 92.69 96 ALA A C 1
ATOM 785 O O . ALA A 1 96 ? -15.038 3.014 21.888 1.00 92.69 96 ALA A O 1
ATOM 786 N N . THR A 1 97 ? -16.071 3.351 19.922 1.00 95.06 97 THR A N 1
ATOM 787 C CA . THR A 1 97 ? -15.178 2.476 19.152 1.00 95.06 97 THR A CA 1
ATOM 788 C C . THR A 1 97 ? -13.835 3.165 18.926 1.00 95.06 97 THR A C 1
ATOM 790 O O . THR A 1 97 ? -12.786 2.548 19.080 1.00 95.06 97 THR A O 1
ATOM 793 N N . ASP A 1 98 ? -13.861 4.459 18.616 1.00 95.12 98 ASP A N 1
ATOM 794 C CA . ASP A 1 98 ? -12.668 5.234 18.290 1.00 95.12 98 ASP A CA 1
ATOM 795 C C . ASP A 1 98 ? -11.799 5.505 19.524 1.00 95.12 98 ASP A C 1
ATOM 797 O O . ASP A 1 98 ? -10.582 5.345 19.462 1.00 95.12 98 ASP A O 1
ATOM 801 N N . THR A 1 99 ? -12.408 5.829 20.672 1.00 93.75 99 THR A N 1
ATOM 802 C CA . THR A 1 99 ? -11.672 5.979 21.937 1.00 93.75 99 THR A CA 1
ATOM 803 C C . THR A 1 99 ? -11.030 4.671 22.371 1.00 93.75 99 THR A C 1
ATOM 805 O O . THR A 1 99 ? -9.895 4.683 22.839 1.00 93.75 99 THR A O 1
ATOM 808 N N . SER A 1 100 ? -11.733 3.546 22.200 1.00 92.44 100 SER A N 1
ATOM 809 C CA . SER A 1 100 ? -11.178 2.226 22.495 1.00 92.44 100 SER A CA 1
ATOM 810 C C . SER A 1 100 ? -10.030 1.867 21.555 1.00 92.44 100 SER A C 1
ATOM 812 O O . SER A 1 100 ? -9.086 1.225 21.994 1.00 92.44 100 SER A O 1
ATOM 814 N N . PHE A 1 101 ? -10.111 2.244 20.278 1.00 93.31 101 PHE A N 1
ATOM 815 C CA . PHE A 1 101 ? -9.062 1.965 19.299 1.00 93.31 101 PHE A CA 1
ATOM 816 C C . PHE A 1 101 ? -7.791 2.783 19.554 1.00 93.31 101 PHE A C 1
ATOM 818 O O . PHE A 1 101 ? -6.692 2.252 19.441 1.00 93.31 101 PHE A O 1
ATOM 825 N N . ASP A 1 102 ? -7.938 4.056 19.924 1.00 92.81 102 ASP A N 1
ATOM 826 C CA . ASP A 1 102 ? -6.810 4.940 20.241 1.00 92.81 102 ASP A CA 1
ATOM 827 C C . ASP A 1 102 ? -6.273 4.741 21.680 1.00 92.81 102 ASP A C 1
ATOM 829 O O . ASP A 1 102 ? -5.470 5.550 22.149 1.00 92.81 102 ASP A O 1
ATOM 833 N N . ASP A 1 103 ? -6.740 3.714 22.406 1.00 91.88 103 ASP A N 1
ATOM 834 C CA . ASP A 1 103 ? -6.431 3.466 23.824 1.00 91.88 103 ASP A CA 1
ATOM 835 C C . ASP A 1 103 ? -6.630 4.719 24.714 1.00 91.88 103 ASP A C 1
ATOM 837 O O . ASP A 1 103 ? -5.906 4.969 25.686 1.00 91.88 103 ASP A O 1
ATOM 841 N N . TYR A 1 104 ? -7.621 5.554 24.383 1.00 91.88 104 TYR A N 1
ATOM 842 C CA . TYR A 1 104 ? -7.868 6.822 25.062 1.00 91.88 104 TYR A CA 1
ATOM 843 C C . TYR A 1 104 ? -8.579 6.608 26.404 1.00 91.88 104 TYR A C 1
ATOM 845 O O . TYR A 1 104 ? -9.699 6.105 26.468 1.00 91.88 104 TYR A O 1
ATOM 853 N N . THR A 1 105 ? -7.946 7.053 27.492 1.00 90.56 105 THR A N 1
ATOM 854 C CA . THR A 1 105 ? -8.428 6.859 28.875 1.00 90.56 105 THR A CA 1
ATOM 855 C C . THR A 1 105 ? -9.030 8.115 29.519 1.00 90.56 105 THR A C 1
ATOM 857 O O . THR A 1 105 ? -9.400 8.091 30.693 1.00 90.56 105 THR A O 1
ATOM 860 N N . GLY A 1 106 ? -9.106 9.225 28.777 1.00 90.81 106 GLY A N 1
ATOM 861 C CA . GLY A 1 106 ? -9.660 10.493 29.259 1.00 90.81 106 GLY A CA 1
ATOM 862 C C . GLY A 1 106 ? -11.184 10.586 29.146 1.00 90.81 106 GLY A C 1
ATOM 863 O O . GLY A 1 106 ? -11.865 9.639 28.759 1.00 90.81 106 GLY A O 1
ATOM 864 N N . ASP A 1 107 ? -11.725 11.763 29.466 1.00 88.62 107 ASP A N 1
ATOM 865 C CA . ASP A 1 107 ? -13.153 12.039 29.294 1.00 88.62 107 ASP A CA 1
ATOM 866 C C . ASP A 1 107 ? -13.541 12.137 27.813 1.00 88.62 107 ASP A C 1
ATOM 868 O O . ASP A 1 107 ? -12.822 12.722 27.000 1.00 88.62 107 ASP A O 1
ATOM 872 N N . ALA A 1 108 ? -14.723 11.624 27.475 1.00 83.50 108 ALA A N 1
ATOM 873 C CA . ALA A 1 108 ? -15.222 11.575 26.108 1.00 83.50 108 ALA A CA 1
ATOM 874 C C . ALA A 1 108 ? -15.282 12.962 25.432 1.00 83.50 108 ALA A C 1
ATOM 876 O O . ALA A 1 108 ? -15.008 13.065 24.237 1.00 83.50 108 ALA A O 1
ATOM 877 N N . ALA A 1 109 ? -15.556 14.047 26.172 1.00 85.94 109 ALA A N 1
ATOM 878 C CA . ALA A 1 109 ? -15.571 15.403 25.611 1.00 85.94 109 ALA A CA 1
ATOM 879 C C . ALA A 1 109 ? -14.168 15.908 25.211 1.00 85.94 109 ALA A C 1
ATOM 881 O O . ALA A 1 109 ? -14.031 16.795 24.356 1.00 85.94 109 ALA A O 1
ATOM 882 N N . GLY A 1 110 ? -13.123 15.344 25.825 1.00 88.00 110 GLY A N 1
ATOM 883 C CA . GLY A 1 110 ? -11.718 15.643 25.555 1.00 88.00 110 GLY A CA 1
ATOM 884 C C . GLY A 1 110 ? -11.115 14.852 24.394 1.00 88.00 110 GLY A C 1
ATOM 885 O O . GLY A 1 110 ? -10.033 15.210 23.926 1.00 88.00 110 GLY A O 1
ATOM 886 N N . TYR A 1 111 ? -11.794 13.813 23.903 1.00 91.12 111 TYR A N 1
ATOM 887 C CA . TYR A 1 111 ? -11.301 12.994 22.800 1.00 91.12 111 TYR A CA 1
ATOM 888 C C . TYR A 1 111 ? -11.275 13.778 21.477 1.00 91.12 111 TYR A C 1
ATOM 890 O O . TYR A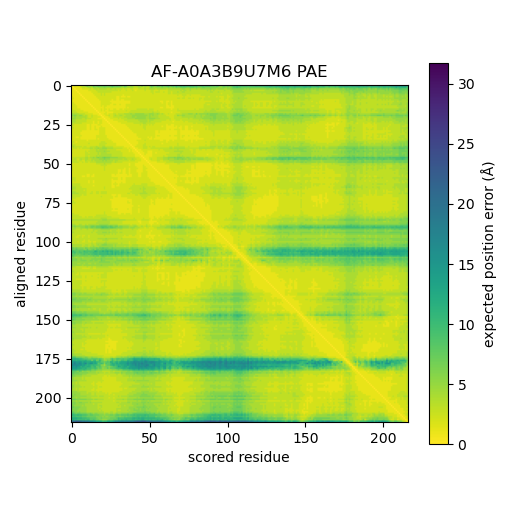 1 111 ? -12.172 14.574 21.167 1.00 91.12 111 TYR A O 1
ATOM 898 N N . ARG A 1 112 ? -10.213 13.571 20.693 1.00 90.00 112 ARG A N 1
ATOM 899 C CA . ARG A 1 112 ? -10.016 14.154 19.362 1.00 90.00 112 ARG A CA 1
ATOM 900 C C . ARG A 1 112 ? -9.370 13.112 18.457 1.00 90.00 112 ARG A C 1
ATOM 902 O O . ARG A 1 112 ? -8.288 12.625 18.765 1.00 90.00 112 ARG A O 1
ATOM 909 N N . ARG A 1 113 ? -10.019 12.821 17.329 1.00 91.12 113 ARG A N 1
ATOM 910 C CA . ARG A 1 113 ? -9.468 11.946 16.288 1.00 91.12 113 ARG A CA 1
ATOM 911 C C . ARG A 1 113 ? -8.290 12.603 15.581 1.00 91.12 113 ARG A C 1
ATOM 913 O O . ARG A 1 113 ? -8.290 13.815 15.359 1.00 91.12 113 ARG A O 1
ATOM 920 N N . GLN A 1 114 ? -7.360 11.775 15.124 1.00 89.88 114 GLN A N 1
ATOM 921 C CA . GLN A 1 114 ? -6.287 12.174 14.211 1.00 89.88 114 GLN A CA 1
ATOM 922 C C . GLN A 1 114 ? -6.830 12.209 12.775 1.00 89.88 114 GLN A C 1
ATOM 924 O O . GLN A 1 114 ? -6.671 11.264 12.006 1.00 89.88 114 GLN A O 1
ATOM 929 N N . LEU A 1 115 ? -7.589 13.259 12.443 1.00 90.75 115 LEU A N 1
ATOM 930 C CA . LEU A 1 115 ? -8.183 13.434 11.107 1.00 90.75 115 LEU A CA 1
ATOM 931 C C . LEU A 1 115 ? -7.193 13.994 10.075 1.00 90.75 115 LEU A C 1
ATOM 933 O O . LEU A 1 115 ? -7.494 13.998 8.884 1.00 90.75 115 LEU A O 1
ATOM 937 N N . ASP A 1 116 ? -6.021 14.436 10.513 1.00 92.44 116 ASP A N 1
ATOM 938 C CA . ASP A 1 116 ? -4.888 14.812 9.667 1.00 92.44 116 ASP A CA 1
ATOM 939 C C . ASP A 1 116 ? -4.379 13.643 8.808 1.00 92.44 116 ASP A C 1
ATOM 941 O O . ASP A 1 116 ? -3.875 13.875 7.710 1.00 92.44 116 ASP A O 1
ATOM 945 N N . VAL A 1 117 ? -4.646 12.395 9.219 1.00 93.94 117 VAL A N 1
ATOM 946 C CA . VAL A 1 117 ? -4.394 11.191 8.406 1.00 93.94 117 VAL A CA 1
ATOM 947 C C . VAL A 1 117 ? -4.991 11.294 6.997 1.00 93.94 117 VAL A C 1
ATOM 949 O O . VAL A 1 117 ? -4.418 10.784 6.040 1.00 93.94 117 VAL A O 1
ATOM 952 N N . PHE A 1 118 ? -6.124 11.984 6.820 1.00 97.12 118 PHE A N 1
ATOM 953 C CA . PHE A 1 118 ? -6.733 12.142 5.496 1.00 97.12 118 PHE A CA 1
ATOM 954 C C . PHE A 1 118 ? -5.885 12.993 4.550 1.00 97.12 118 PHE A C 1
ATOM 956 O O . PHE A 1 118 ? -5.924 12.764 3.343 1.00 97.12 118 PHE A O 1
ATOM 963 N N . ASP A 1 119 ? -5.113 13.943 5.076 1.00 97.31 119 ASP A N 1
ATOM 964 C CA . ASP A 1 119 ? -4.236 14.774 4.258 1.00 97.31 119 ASP A CA 1
ATOM 965 C C . ASP A 1 119 ? -3.017 13.964 3.785 1.00 97.31 119 ASP A C 1
ATOM 967 O O . ASP A 1 119 ? -2.567 14.134 2.650 1.00 97.31 119 ASP A O 1
ATOM 971 N N . ASP A 1 120 ? -2.504 13.053 4.619 1.00 96.25 120 ASP A N 1
ATOM 972 C CA . ASP A 1 120 ? -1.472 12.081 4.229 1.00 96.25 120 ASP A CA 1
ATOM 973 C C . ASP A 1 120 ? -1.990 11.080 3.193 1.00 96.25 120 ASP A C 1
ATOM 975 O O . ASP A 1 120 ? -1.334 10.842 2.175 1.00 96.25 120 ASP A O 1
ATOM 979 N N . VAL A 1 121 ? -3.198 10.550 3.401 1.00 97.94 121 VAL A N 1
ATOM 980 C CA . VAL A 1 121 ? -3.852 9.634 2.458 1.00 97.94 121 VAL A CA 1
ATOM 981 C C . VAL A 1 121 ? -4.076 10.308 1.102 1.00 97.94 121 VAL A C 1
ATOM 983 O O . VAL A 1 121 ? -3.809 9.684 0.077 1.00 97.94 121 VAL A O 1
ATOM 986 N N . GLU A 1 122 ? -4.518 11.569 1.062 1.00 98.31 122 GLU A N 1
ATOM 987 C CA . GLU A 1 122 ? -4.696 12.313 -0.195 1.00 98.31 122 GLU A CA 1
ATOM 988 C C . GLU A 1 122 ? -3.358 12.509 -0.922 1.00 98.31 122 GLU A C 1
ATOM 990 O O . GLU A 1 122 ? -3.258 12.276 -2.129 1.00 98.31 122 GLU A O 1
ATOM 995 N N . ARG A 1 123 ? -2.292 12.864 -0.188 1.00 97.56 123 ARG A N 1
ATOM 996 C CA . ARG A 1 123 ? -0.940 12.977 -0.762 1.00 97.56 123 ARG A CA 1
ATOM 997 C C . ARG A 1 123 ? -0.463 11.653 -1.358 1.00 97.56 123 ARG A C 1
ATOM 999 O O . ARG A 1 123 ? 0.050 11.644 -2.479 1.00 97.56 123 ARG A O 1
ATOM 1006 N N . ALA A 1 124 ? -0.643 10.545 -0.638 1.00 97.62 124 ALA A N 1
ATOM 1007 C CA . ALA A 1 124 ? -0.288 9.211 -1.117 1.00 97.62 124 ALA A CA 1
ATOM 1008 C C . ALA A 1 124 ? -1.118 8.819 -2.352 1.00 97.62 124 ALA A C 1
ATOM 1010 O O . ALA A 1 124 ? -0.562 8.393 -3.364 1.00 97.62 124 ALA A O 1
ATOM 1011 N N . ARG A 1 125 ? -2.436 9.055 -2.315 1.00 98.44 125 ARG A N 1
ATOM 1012 C CA . ARG A 1 125 ? -3.366 8.817 -3.429 1.00 98.44 125 ARG A CA 1
ATOM 1013 C C . ARG A 1 125 ? -2.933 9.551 -4.696 1.00 98.44 125 ARG A C 1
ATOM 1015 O O . ARG A 1 125 ? -2.881 8.933 -5.759 1.00 98.44 125 ARG A O 1
ATOM 1022 N N . GLN A 1 126 ? -2.596 10.838 -4.591 1.00 98.44 126 GLN A N 1
ATOM 1023 C CA . GLN A 1 126 ? -2.134 11.627 -5.734 1.00 98.44 126 GLN A CA 1
ATOM 1024 C C . GLN A 1 126 ? -0.797 11.101 -6.268 1.00 98.44 126 GLN A C 1
ATOM 1026 O O . GLN A 1 126 ? -0.652 10.922 -7.473 1.00 98.44 126 GLN A O 1
ATOM 1031 N N . LYS A 1 127 ? 0.155 10.780 -5.380 1.00 98.00 127 LYS A N 1
ATOM 1032 C CA . LYS A 1 127 ? 1.455 10.209 -5.766 1.00 98.00 127 LYS A CA 1
ATOM 1033 C C . LYS A 1 127 ? 1.326 8.911 -6.553 1.00 98.00 127 LYS A C 1
ATOM 1035 O O . LYS A 1 127 ? 2.047 8.725 -7.531 1.00 98.00 127 LYS A O 1
ATOM 1040 N N . LEU A 1 128 ? 0.423 8.031 -6.130 1.00 98.19 128 LEU A N 1
ATOM 1041 C CA . LEU A 1 128 ? 0.161 6.758 -6.795 1.00 98.19 128 LEU A CA 1
ATOM 1042 C C . LEU A 1 128 ? -0.535 6.952 -8.142 1.00 98.19 128 LEU A C 1
ATOM 1044 O O . LEU A 1 128 ? -0.147 6.306 -9.111 1.00 98.19 128 LEU A O 1
ATOM 1048 N N . ALA A 1 129 ? -1.513 7.860 -8.216 1.00 98.31 129 ALA A N 1
ATOM 1049 C CA . ALA A 1 129 ? -2.189 8.197 -9.467 1.00 98.31 129 ALA A CA 1
ATOM 1050 C C . ALA A 1 129 ? -1.195 8.726 -10.512 1.00 98.31 129 ALA A C 1
ATOM 1052 O O . ALA A 1 129 ? -1.158 8.217 -11.628 1.00 98.31 129 ALA A O 1
ATOM 1053 N N . ASP A 1 130 ? -0.328 9.658 -10.116 1.00 97.88 130 ASP A N 1
ATOM 1054 C CA . ASP A 1 130 ? 0.716 10.204 -10.986 1.00 97.88 130 ASP A CA 1
ATOM 1055 C C . ASP A 1 130 ? 1.784 9.159 -11.344 1.00 97.88 130 ASP A C 1
ATOM 1057 O O . ASP A 1 130 ? 2.393 9.238 -12.406 1.00 97.88 130 ASP A O 1
ATOM 1061 N N . TYR A 1 131 ? 2.045 8.182 -10.468 1.00 97.25 131 TYR A N 1
ATOM 1062 C CA . TYR A 1 131 ? 3.030 7.128 -10.731 1.00 97.25 131 TYR A CA 1
ATOM 1063 C C . TYR A 1 131 ? 2.586 6.184 -11.853 1.00 97.25 131 TYR A C 1
ATOM 1065 O O . TYR A 1 131 ? 3.422 5.739 -12.632 1.00 97.25 131 TYR A O 1
ATOM 1073 N N . ILE A 1 132 ? 1.290 5.875 -11.948 1.00 96.75 132 ILE A N 1
ATOM 1074 C CA . ILE A 1 132 ? 0.757 4.958 -12.969 1.00 96.75 132 ILE A CA 1
ATOM 1075 C C . ILE A 1 132 ? 0.244 5.670 -14.224 1.00 96.75 132 ILE A C 1
ATOM 1077 O O . ILE A 1 132 ? -0.117 4.994 -15.188 1.00 96.75 132 ILE A O 1
ATOM 1081 N N . ASP A 1 133 ? 0.180 7.002 -14.217 1.00 96.75 133 ASP A N 1
ATOM 1082 C CA . ASP A 1 133 ? -0.291 7.785 -15.355 1.00 96.75 133 ASP A CA 1
ATOM 1083 C C . ASP A 1 133 ? 0.775 7.815 -16.470 1.00 96.75 133 ASP A C 1
ATOM 1085 O O . ASP A 1 133 ? 1.846 8.398 -16.282 1.00 96.75 133 ASP A O 1
ATOM 1089 N N . PRO A 1 134 ? 0.507 7.234 -17.657 1.00 93.62 134 PRO A N 1
ATOM 1090 C CA . PRO A 1 134 ? 1.451 7.263 -18.772 1.00 93.62 134 PRO A CA 1
ATOM 1091 C C . PRO A 1 134 ? 1.709 8.673 -19.326 1.00 93.62 134 PRO A C 1
ATOM 1093 O O . PRO A 1 134 ? 2.663 8.852 -20.083 1.00 93.62 134 PRO A O 1
ATOM 1096 N N . ALA A 1 135 ? 0.875 9.666 -18.994 1.00 95.81 135 ALA A N 1
ATOM 1097 C CA . ALA A 1 135 ? 1.100 11.059 -19.365 1.00 95.81 135 ALA A CA 1
ATOM 1098 C C . ALA A 1 135 ? 2.163 11.747 -18.491 1.00 95.81 135 ALA A C 1
ATOM 1100 O O . ALA A 1 135 ? 2.759 12.729 -18.935 1.00 95.81 135 ALA A O 1
ATOM 1101 N N . VAL A 1 136 ? 2.429 11.233 -17.285 1.00 95.88 136 VAL A N 1
ATOM 1102 C CA . VAL A 1 136 ? 3.412 11.800 -16.356 1.00 95.88 136 VAL A CA 1
ATOM 1103 C C . VAL A 1 136 ? 4.779 11.174 -16.622 1.00 95.88 136 VAL A C 1
ATOM 1105 O O . VAL A 1 136 ? 5.037 10.003 -16.324 1.00 95.88 136 VAL A O 1
ATOM 1108 N N . SER A 1 137 ? 5.693 11.975 -17.167 1.00 94.31 137 SER A N 1
ATOM 1109 C CA . SER A 1 137 ? 7.063 11.522 -17.432 1.00 94.31 137 SER A CA 1
ATOM 1110 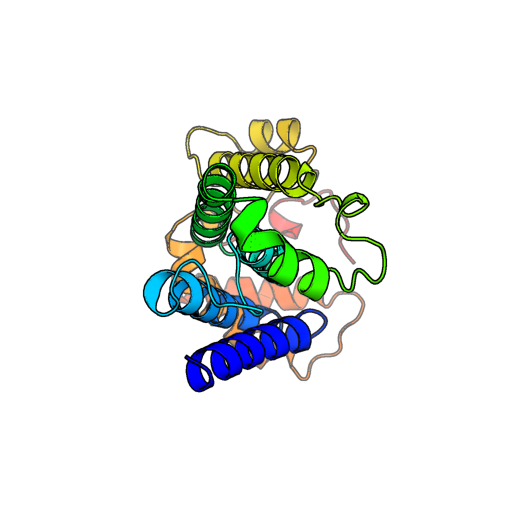C C . SER A 1 137 ? 7.833 11.205 -16.141 1.00 94.31 137 SER A C 1
ATOM 1112 O O . SER A 1 137 ? 7.518 11.722 -15.066 1.00 94.31 137 SER A O 1
ATOM 1114 N N . ASP A 1 138 ? 8.880 10.381 -16.237 1.00 91.94 138 ASP A N 1
ATOM 1115 C CA . ASP A 1 138 ? 9.736 10.059 -15.085 1.00 91.94 138 ASP A CA 1
ATOM 1116 C C . ASP A 1 138 ? 10.350 11.318 -14.456 1.00 91.94 138 ASP A C 1
ATOM 1118 O O . ASP A 1 138 ? 10.352 11.451 -13.235 1.00 91.94 138 ASP A O 1
ATOM 1122 N N . ASP A 1 139 ? 10.829 12.258 -15.278 1.00 93.19 139 ASP A N 1
ATOM 1123 C CA . ASP A 1 139 ? 11.466 13.493 -14.806 1.00 93.19 139 ASP A CA 1
ATOM 1124 C C . ASP A 1 139 ? 10.467 14.391 -14.059 1.00 93.19 139 ASP A C 1
ATOM 1126 O O . ASP A 1 139 ? 10.780 14.898 -12.982 1.00 93.19 139 ASP A O 1
ATOM 1130 N N . GLU A 1 140 ? 9.246 14.524 -14.585 1.00 95.56 140 GLU A N 1
ATOM 1131 C CA . GLU A 1 140 ? 8.162 15.277 -13.944 1.00 95.56 140 GLU A CA 1
ATOM 1132 C C . GLU A 1 140 ? 7.763 14.659 -12.600 1.00 95.56 140 GLU A C 1
ATOM 1134 O O . GLU A 1 140 ? 7.620 15.367 -11.599 1.00 95.56 140 GLU A O 1
ATOM 1139 N N . TRP A 1 141 ? 7.616 13.332 -12.554 1.00 96.06 141 TRP A N 1
ATOM 1140 C CA . TRP A 1 141 ? 7.288 12.628 -11.318 1.00 96.06 141 TRP A CA 1
ATOM 1141 C C . TRP A 1 141 ? 8.400 12.788 -10.275 1.00 96.06 141 TRP A C 1
ATOM 1143 O O . TRP A 1 141 ? 8.130 13.065 -9.105 1.00 96.06 141 TRP A O 1
ATOM 1153 N N . MET A 1 142 ? 9.661 12.650 -10.694 1.00 94.56 142 MET A N 1
ATOM 1154 C CA . MET A 1 142 ? 10.816 12.809 -9.812 1.00 94.56 142 MET A CA 1
ATOM 1155 C C . MET A 1 142 ? 10.919 14.224 -9.244 1.00 94.56 142 MET A C 1
ATOM 1157 O O . MET A 1 142 ? 11.166 14.373 -8.048 1.00 94.56 142 MET A O 1
ATOM 1161 N N . GLU A 1 143 ? 10.696 15.254 -10.064 1.00 96.25 143 GLU A N 1
ATOM 1162 C CA . GLU A 1 143 ? 10.685 16.648 -9.616 1.00 96.25 143 GLU A CA 1
ATOM 1163 C C . GLU A 1 143 ? 9.557 16.901 -8.609 1.00 96.25 143 GLU A C 1
ATOM 1165 O O . GLU A 1 143 ? 9.815 17.404 -7.511 1.00 96.25 143 GLU A O 1
ATOM 1170 N N . ARG A 1 144 ? 8.326 16.485 -8.942 1.00 96.75 144 ARG A N 1
ATOM 1171 C CA . ARG A 1 144 ? 7.127 16.686 -8.111 1.00 96.75 144 ARG A CA 1
ATOM 1172 C C . ARG A 1 144 ? 7.234 16.021 -6.742 1.00 96.75 144 ARG A C 1
ATOM 1174 O O . ARG A 1 144 ? 6.801 16.601 -5.750 1.00 96.75 144 ARG A O 1
ATOM 1181 N N . TYR A 1 145 ? 7.793 14.813 -6.685 1.00 95.75 145 TYR A N 1
ATOM 1182 C CA . TYR A 1 145 ? 7.874 14.009 -5.460 1.00 95.75 145 TYR A CA 1
ATOM 1183 C C . TYR A 1 145 ? 9.266 13.967 -4.835 1.00 95.75 145 TYR A C 1
ATOM 1185 O O . TYR A 1 145 ? 9.505 13.165 -3.930 1.00 95.75 145 TYR A O 1
ATOM 1193 N N . HIS A 1 146 ? 10.177 14.823 -5.307 1.00 94.44 146 HIS A N 1
ATOM 1194 C CA . HIS A 1 146 ? 11.562 14.915 -4.844 1.00 94.44 146 HIS A CA 1
ATOM 1195 C C . HIS A 1 146 ? 12.288 13.557 -4.823 1.00 94.44 146 HIS A C 1
ATOM 1197 O O . HIS A 1 146 ? 13.107 13.282 -3.942 1.00 94.44 146 HIS A O 1
ATOM 1203 N N . ALA A 1 147 ? 11.983 12.689 -5.790 1.00 91.81 147 ALA A N 1
ATOM 1204 C CA . ALA A 1 147 ? 12.626 11.390 -5.917 1.00 91.81 147 ALA A CA 1
ATOM 1205 C C . ALA A 1 147 ? 13.977 11.530 -6.626 1.00 91.81 147 ALA A C 1
ATOM 1207 O O . ALA A 1 147 ? 14.115 12.240 -7.618 1.00 91.81 147 ALA A O 1
ATOM 1208 N N . THR A 1 148 ? 14.991 10.834 -6.116 1.00 89.19 148 THR A N 1
ATOM 1209 C CA . THR A 1 148 ? 16.379 10.957 -6.592 1.00 89.19 148 THR A CA 1
ATOM 1210 C C . THR A 1 148 ? 16.847 9.768 -7.425 1.00 89.19 148 THR A C 1
ATOM 1212 O O . THR A 1 148 ? 17.892 9.851 -8.071 1.00 89.19 148 THR A O 1
ATOM 1215 N N . LEU A 1 149 ? 16.083 8.674 -7.425 1.00 92.25 149 LEU A N 1
ATOM 1216 C CA . LEU A 1 149 ? 16.382 7.451 -8.159 1.00 92.25 149 LEU A CA 1
ATOM 1217 C C . LEU A 1 149 ? 15.336 7.218 -9.246 1.00 92.25 149 LEU A C 1
ATOM 1219 O O . LEU A 1 149 ? 14.135 7.295 -8.991 1.00 92.25 149 LEU A O 1
ATOM 1223 N N . ARG A 1 150 ? 15.813 6.892 -10.446 1.00 93.38 150 ARG A N 1
ATOM 1224 C CA . ARG A 1 150 ? 14.999 6.368 -11.543 1.00 93.38 150 ARG A CA 1
ATOM 1225 C C . ARG A 1 150 ? 14.661 4.900 -11.285 1.00 93.38 150 ARG A C 1
ATOM 1227 O O . ARG A 1 150 ? 15.474 4.170 -10.714 1.00 93.38 150 ARG A O 1
ATOM 1234 N N . PHE A 1 151 ? 13.501 4.474 -11.759 1.00 92.88 151 PHE A N 1
ATOM 1235 C CA . PHE A 1 151 ? 12.988 3.103 -11.690 1.00 92.88 151 PHE A CA 1
ATOM 1236 C C . PHE A 1 151 ? 12.695 2.606 -13.108 1.00 92.88 151 PHE A C 1
ATOM 1238 O O . PHE A 1 151 ? 12.566 3.408 -14.033 1.00 92.88 151 PHE A O 1
ATOM 1245 N N . SER A 1 152 ? 12.623 1.291 -13.305 1.00 95.12 152 SER A N 1
ATOM 1246 C CA . SER A 1 152 ? 12.344 0.762 -14.639 1.00 95.12 152 SER A CA 1
ATOM 1247 C C . SER A 1 152 ? 10.900 1.095 -15.046 1.00 95.12 152 SER A C 1
ATOM 1249 O O . SER A 1 152 ? 9.995 0.881 -14.239 1.00 95.12 152 SER A O 1
ATOM 1251 N N . PRO A 1 153 ? 10.632 1.552 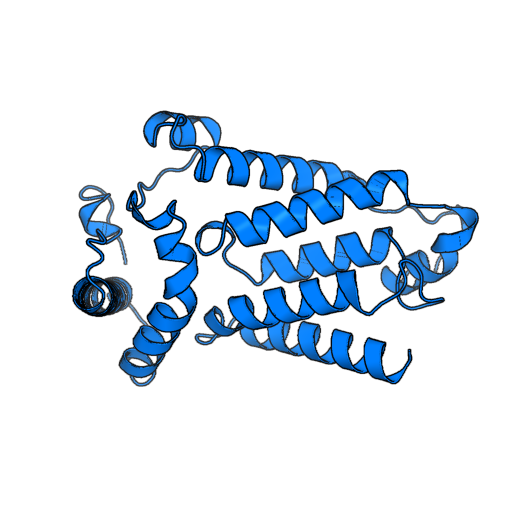-16.286 1.00 93.94 153 PRO A N 1
ATOM 1252 C CA . PRO A 1 153 ? 9.274 1.900 -16.718 1.00 93.94 153 PRO A CA 1
ATOM 1253 C C . PRO A 1 153 ? 8.260 0.759 -16.570 1.00 93.94 153 PRO A C 1
ATOM 1255 O O . PRO A 1 153 ? 7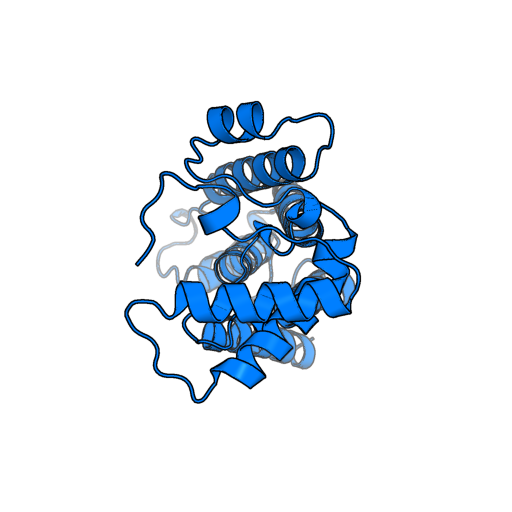.071 1.007 -16.373 1.00 93.94 153 PRO A O 1
ATOM 1258 N N . VAL A 1 154 ? 8.723 -0.497 -16.624 1.00 95.62 154 VAL A N 1
ATOM 1259 C CA . VAL A 1 154 ? 7.856 -1.665 -16.432 1.00 95.62 154 VAL A CA 1
ATOM 1260 C C . VAL A 1 154 ? 7.214 -1.696 -15.043 1.00 95.62 154 VAL A C 1
ATOM 1262 O O . VAL A 1 154 ? 6.090 -2.171 -14.932 1.00 95.62 154 VAL A O 1
ATOM 1265 N N . GLU A 1 155 ? 7.851 -1.124 -14.014 1.00 95.50 155 GLU A N 1
ATOM 1266 C CA . GLU A 1 155 ? 7.339 -1.081 -12.632 1.00 95.50 155 GLU A CA 1
ATOM 1267 C C . GLU A 1 155 ? 6.007 -0.314 -12.516 1.00 95.50 155 GLU A C 1
ATOM 1269 O O . GLU A 1 155 ? 5.214 -0.569 -11.616 1.00 95.50 155 GLU A O 1
ATOM 1274 N N . ARG A 1 156 ? 5.701 0.567 -13.479 1.00 95.38 156 ARG A N 1
ATOM 1275 C CA . ARG A 1 156 ? 4.439 1.328 -13.544 1.00 95.38 156 ARG A CA 1
ATOM 1276 C C . ARG A 1 156 ? 3.293 0.577 -14.240 1.00 95.38 156 ARG A C 1
ATOM 1278 O O . ARG A 1 156 ? 2.139 1.021 -14.242 1.00 95.38 156 ARG A O 1
ATOM 1285 N N . THR A 1 157 ? 3.579 -0.559 -14.869 1.00 96.00 157 THR A N 1
ATOM 1286 C CA . THR A 1 157 ? 2.609 -1.289 -15.705 1.00 96.00 157 THR A CA 1
ATOM 1287 C C . THR A 1 157 ? 1.709 -2.218 -14.889 1.00 96.00 157 THR A C 1
ATOM 1289 O O . THR A 1 157 ? 2.056 -2.622 -13.785 1.00 96.00 157 THR A O 1
ATOM 1292 N N . GLU A 1 158 ? 0.549 -2.595 -15.438 1.00 96.12 158 GLU A N 1
ATOM 1293 C CA . GLU A 1 158 ? -0.316 -3.627 -14.832 1.00 96.12 158 GLU A CA 1
ATOM 1294 C C . GLU A 1 158 ? 0.388 -4.982 -14.764 1.00 96.12 158 GLU A C 1
ATOM 1296 O O . GLU A 1 158 ? 0.321 -5.670 -13.747 1.00 96.12 158 GLU A O 1
ATOM 1301 N N . GLN A 1 159 ? 1.137 -5.316 -15.819 1.00 96.12 159 GLN A N 1
ATOM 1302 C CA . GLN A 1 159 ? 1.894 -6.561 -15.915 1.00 96.12 159 GLN A CA 1
ATOM 1303 C C . GLN A 1 159 ? 2.868 -6.736 -14.742 1.00 96.12 159 GLN A C 1
ATOM 1305 O O . GLN A 1 159 ? 3.083 -7.858 -14.288 1.00 96.12 159 GLN A O 1
ATOM 1310 N N . TRP A 1 160 ? 3.457 -5.648 -14.234 1.00 96.62 160 TRP A N 1
ATOM 1311 C CA . TRP A 1 160 ? 4.326 -5.703 -13.060 1.00 96.62 160 TRP A CA 1
ATOM 1312 C C . TRP A 1 160 ? 3.584 -6.176 -11.809 1.00 96.62 160 TRP A C 1
ATOM 1314 O O . TRP A 1 160 ? 4.027 -7.127 -11.161 1.00 96.62 160 TRP A O 1
ATOM 1324 N N . GLU A 1 161 ? 2.433 -5.573 -11.505 1.00 95.75 161 GLU A N 1
ATOM 1325 C CA . GLU A 1 161 ? 1.632 -5.920 -10.325 1.00 95.75 161 GLU A CA 1
ATOM 1326 C C . GLU A 1 161 ? 1.131 -7.370 -10.371 1.00 95.75 161 GLU A C 1
ATOM 1328 O O . GLU A 1 161 ? 1.053 -8.039 -9.339 1.00 95.75 161 GLU A O 1
ATOM 1333 N N . GLU A 1 162 ? 0.850 -7.891 -11.569 1.00 95.44 162 GLU A N 1
ATOM 1334 C CA . GLU A 1 162 ? 0.450 -9.288 -11.767 1.00 95.44 162 GLU A CA 1
ATOM 1335 C C . GLU A 1 162 ? 1.554 -10.284 -11.381 1.00 95.44 162 GLU A C 1
ATOM 1337 O O . GLU A 1 162 ? 1.262 -11.393 -10.918 1.00 95.44 162 GLU A O 1
ATOM 1342 N N . VAL A 1 163 ? 2.828 -9.914 -11.557 1.00 96.88 163 VAL A N 1
ATOM 1343 C CA . VAL A 1 163 ? 3.957 -10.841 -11.379 1.00 96.88 163 VAL A CA 1
ATOM 1344 C C . VAL A 1 163 ? 4.770 -10.598 -10.113 1.00 96.88 163 VAL A C 1
ATOM 1346 O O . VAL A 1 163 ? 5.435 -11.530 -9.651 1.00 96.88 163 VAL A O 1
ATOM 1349 N N . ILE A 1 164 ? 4.736 -9.395 -9.530 1.00 96.81 164 ILE A N 1
ATOM 1350 C CA . ILE A 1 164 ? 5.677 -8.977 -8.479 1.00 96.81 164 ILE A CA 1
ATOM 1351 C C . ILE A 1 164 ? 5.662 -9.911 -7.265 1.00 96.81 164 ILE A C 1
ATOM 1353 O O . ILE A 1 164 ? 6.718 -10.307 -6.770 1.00 96.81 164 ILE A O 1
ATOM 1357 N N . TYR A 1 165 ? 4.485 -10.390 -6.850 1.00 97.00 165 TYR A N 1
ATOM 1358 C CA . TYR A 1 165 ? 4.367 -11.360 -5.759 1.00 97.00 165 TYR A CA 1
ATOM 1359 C C . TYR A 1 165 ? 5.146 -12.654 -6.046 1.00 97.00 165 TYR A C 1
ATOM 1361 O O . TYR A 1 165 ? 5.875 -13.170 -5.191 1.00 97.00 165 TYR A O 1
ATOM 1369 N N . GLU A 1 166 ? 5.006 -13.192 -7.260 1.00 97.75 166 GLU A N 1
ATOM 1370 C CA . GLU A 1 166 ? 5.685 -14.420 -7.667 1.00 97.75 166 GLU A CA 1
ATOM 1371 C C . GLU A 1 166 ? 7.188 -14.202 -7.847 1.00 97.75 166 GLU A C 1
ATOM 1373 O O . GLU A 1 166 ? 7.994 -15.056 -7.457 1.00 97.75 166 GLU A O 1
ATOM 1378 N N . VAL A 1 167 ? 7.569 -13.057 -8.409 1.00 97.38 167 VAL A N 1
ATOM 1379 C CA . VAL A 1 167 ? 8.962 -12.647 -8.587 1.00 97.38 167 VAL A CA 1
ATOM 1380 C C . VAL A 1 167 ? 9.657 -12.564 -7.231 1.00 97.38 167 VAL A C 1
ATOM 1382 O O . VAL A 1 167 ? 10.656 -13.257 -7.023 1.00 97.38 167 VAL A O 1
ATOM 1385 N N . GLU A 1 168 ? 9.094 -11.834 -6.267 1.00 96.88 168 GLU A N 1
ATOM 1386 C CA . GLU A 1 168 ? 9.664 -11.712 -4.923 1.00 96.88 168 GLU A CA 1
ATOM 1387 C C . GLU A 1 168 ? 9.729 -13.056 -4.191 1.00 96.88 168 GLU A C 1
ATOM 1389 O O . GLU A 1 168 ? 10.733 -13.375 -3.544 1.00 96.88 168 GLU A O 1
ATOM 1394 N N . ARG A 1 169 ? 8.712 -13.914 -4.351 1.00 97.00 169 ARG A N 1
ATOM 1395 C CA . ARG A 1 169 ? 8.736 -15.283 -3.816 1.00 97.00 169 ARG A CA 1
ATOM 1396 C C . ARG A 1 169 ? 9.914 -16.087 -4.376 1.00 97.00 169 ARG A C 1
ATOM 1398 O O . ARG A 1 169 ? 10.612 -16.775 -3.620 1.00 97.00 169 ARG A O 1
ATOM 1405 N N . ARG A 1 170 ? 10.157 -16.023 -5.690 1.00 97.44 170 ARG A N 1
ATOM 1406 C CA . ARG A 1 170 ? 11.280 -16.711 -6.358 1.00 97.44 170 ARG A CA 1
ATOM 1407 C C . ARG A 1 170 ? 12.630 -16.125 -5.945 1.00 97.44 170 ARG A C 1
ATOM 1409 O O . ARG A 1 170 ? 13.545 -16.897 -5.639 1.00 97.44 170 ARG A O 1
ATOM 1416 N N . CYS A 1 171 ? 12.742 -14.799 -5.863 1.00 96.06 171 CYS A N 1
ATOM 1417 C CA . CYS A 1 171 ? 13.922 -14.100 -5.356 1.00 96.06 171 CYS A CA 1
ATOM 1418 C C . CYS A 1 171 ? 14.244 -14.534 -3.925 1.00 96.06 171 CYS A C 1
ATOM 1420 O O . CYS A 1 171 ? 15.375 -14.935 -3.632 1.00 96.06 171 CYS A O 1
ATOM 1422 N N . TYR A 1 172 ? 13.244 -14.543 -3.040 1.00 94.50 172 TYR A N 1
ATOM 1423 C CA . TYR A 1 172 ? 13.391 -15.014 -1.668 1.00 94.50 172 TYR A CA 1
ATOM 1424 C C . TYR A 1 172 ? 13.881 -16.462 -1.629 1.00 94.50 172 TYR A C 1
ATOM 1426 O O . TYR A 1 172 ? 14.864 -16.754 -0.956 1.00 94.50 172 TYR A O 1
ATOM 1434 N N . ASN A 1 173 ? 13.276 -17.377 -2.389 1.00 95.00 173 ASN A N 1
ATOM 1435 C CA . ASN A 1 173 ? 13.682 -18.785 -2.384 1.00 95.00 173 ASN A CA 1
ATOM 1436 C C . ASN A 1 173 ? 15.138 -18.999 -2.831 1.00 95.00 173 ASN A C 1
ATOM 1438 O O . ASN A 1 173 ? 15.831 -19.833 -2.244 1.00 95.00 173 ASN A O 1
ATOM 1442 N N . LYS A 1 174 ? 15.620 -18.224 -3.812 1.00 94.19 174 LYS A N 1
ATOM 1443 C CA . LYS A 1 174 ? 17.019 -18.263 -4.276 1.00 94.19 174 LYS A CA 1
ATOM 1444 C C . LYS A 1 174 ? 17.994 -17.592 -3.302 1.00 94.19 174 LYS A C 1
ATOM 1446 O O . LYS A 1 174 ? 19.156 -17.985 -3.230 1.00 94.19 174 LYS A O 1
ATOM 1451 N N . THR A 1 175 ? 17.540 -16.604 -2.532 1.00 90.88 175 THR A N 1
ATOM 1452 C CA . THR A 1 175 ? 18.392 -15.811 -1.627 1.00 90.88 175 THR A CA 1
ATOM 1453 C C . THR A 1 175 ? 18.255 -16.179 -0.149 1.00 90.88 175 THR A C 1
ATOM 1455 O O . THR A 1 175 ? 19.044 -15.695 0.658 1.00 90.88 175 THR A O 1
ATOM 1458 N N . ARG A 1 176 ? 17.314 -17.050 0.244 1.00 84.69 176 ARG A N 1
ATOM 1459 C CA . ARG A 1 176 ? 16.994 -17.322 1.663 1.00 84.69 176 ARG A CA 1
ATOM 1460 C C . ARG A 1 176 ? 18.165 -17.853 2.494 1.00 84.69 176 ARG A C 1
ATOM 1462 O O . ARG A 1 176 ? 18.157 -17.666 3.702 1.00 84.69 176 ARG A O 1
ATOM 1469 N N . LEU A 1 177 ? 19.133 -18.518 1.860 1.00 80.31 177 LEU A N 1
ATOM 1470 C CA . LEU A 1 177 ? 20.358 -19.028 2.497 1.00 80.31 177 LEU A CA 1
ATOM 1471 C C . LEU A 1 177 ? 21.592 -18.159 2.197 1.00 80.31 177 LEU A C 1
ATOM 1473 O O . LEU A 1 177 ? 22.704 -18.524 2.561 1.00 80.31 177 LEU A O 1
ATOM 1477 N N . SER A 1 178 ? 21.425 -17.045 1.481 1.00 80.94 178 SER A N 1
ATOM 1478 C CA . SER A 1 178 ? 22.534 -16.147 1.156 1.00 80.94 178 SER A CA 1
ATOM 1479 C C . SER A 1 178 ? 22.864 -15.237 2.334 1.00 80.94 178 SER A C 1
ATOM 1481 O O . SER A 1 178 ? 21.972 -14.796 3.059 1.00 80.94 178 SER A O 1
ATOM 1483 N N . TRP A 1 179 ? 24.148 -14.910 2.472 1.00 75.12 179 TRP A N 1
ATOM 1484 C CA . TRP A 1 179 ? 24.606 -13.842 3.353 1.00 75.12 179 TRP A CA 1
ATOM 1485 C C . TRP A 1 179 ? 24.005 -12.492 2.925 1.00 75.12 179 TRP A C 1
ATOM 1487 O O . TRP A 1 179 ? 23.891 -12.223 1.728 1.00 75.12 179 TRP A O 1
ATOM 1497 N N . ARG A 1 180 ? 23.602 -11.671 3.902 1.00 80.12 180 ARG A N 1
ATOM 1498 C CA . ARG A 1 180 ? 22.909 -10.385 3.710 1.00 80.12 180 ARG A CA 1
ATOM 1499 C C . ARG A 1 180 ? 23.740 -9.228 4.265 1.00 80.12 180 ARG A C 1
ATOM 1501 O O . ARG A 1 180 ? 23.413 -8.678 5.310 1.00 80.12 180 ARG A O 1
ATOM 1508 N N . GLY A 1 181 ? 24.818 -8.887 3.575 1.00 81.00 181 GLY A N 1
ATOM 1509 C CA . GLY A 1 181 ? 25.565 -7.654 3.817 1.00 81.00 181 GLY A CA 1
ATOM 1510 C C . GLY A 1 181 ? 25.980 -7.007 2.499 1.00 81.00 181 GLY A C 1
ATOM 1511 O O . GLY A 1 181 ? 25.318 -7.231 1.486 1.00 81.00 181 GLY A O 1
ATOM 1512 N N . MET A 1 182 ? 27.059 -6.223 2.519 1.00 84.94 182 MET A N 1
ATOM 1513 C CA . MET A 1 182 ? 27.514 -5.413 1.382 1.00 84.94 182 MET A CA 1
ATOM 1514 C C . MET A 1 182 ? 27.528 -6.191 0.058 1.00 84.94 182 MET A C 1
ATOM 1516 O O . MET A 1 182 ? 28.107 -7.275 -0.043 1.00 84.94 182 MET A O 1
ATOM 1520 N N . GLY A 1 183 ? 26.871 -5.637 -0.957 1.00 84.31 183 GLY A N 1
ATOM 1521 C CA . GLY A 1 183 ? 26.751 -6.238 -2.283 1.00 84.31 183 GLY A CA 1
ATOM 1522 C C . GLY A 1 183 ? 25.627 -7.271 -2.446 1.00 84.31 183 GLY A C 1
ATOM 1523 O O . GLY A 1 183 ? 25.440 -7.816 -3.539 1.00 84.31 183 GLY A O 1
ATOM 1524 N N . PHE A 1 184 ? 24.834 -7.534 -1.401 1.00 90.06 184 PHE A N 1
ATOM 1525 C CA . PHE A 1 184 ? 23.631 -8.366 -1.514 1.00 90.06 184 PHE A CA 1
ATOM 1526 C C . PHE A 1 184 ? 22.627 -7.788 -2.522 1.00 90.06 184 PHE A C 1
ATOM 1528 O O . PHE A 1 184 ? 21.996 -8.558 -3.247 1.00 90.06 184 PHE A O 1
ATOM 1535 N N . CYS A 1 185 ? 22.518 -6.458 -2.606 1.00 90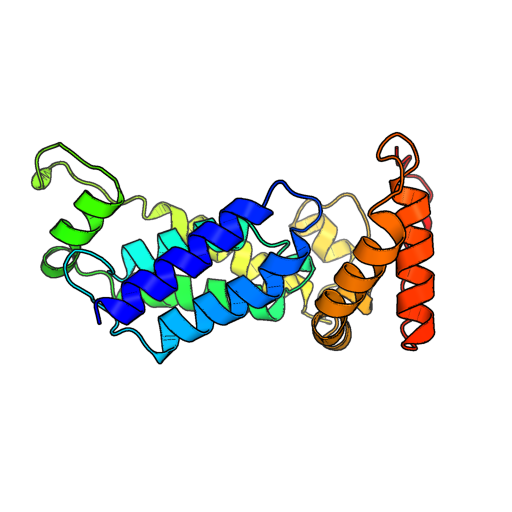.62 185 CYS A N 1
ATOM 1536 C CA . CYS A 1 185 ? 21.641 -5.749 -3.537 1.00 90.62 185 CYS A CA 1
ATOM 1537 C C . CYS A 1 185 ? 21.913 -6.146 -4.997 1.00 90.62 185 CYS A C 1
ATOM 1539 O O . CYS A 1 185 ? 21.001 -6.612 -5.676 1.00 90.62 185 CYS A O 1
ATOM 1541 N N . PHE A 1 186 ? 23.172 -6.119 -5.446 1.00 91.50 186 PHE A N 1
ATOM 1542 C CA . PHE A 1 186 ? 23.552 -6.519 -6.806 1.00 91.50 186 PHE A CA 1
ATOM 1543 C C . PHE A 1 186 ? 23.212 -7.980 -7.104 1.00 91.50 186 PHE A C 1
ATOM 1545 O O . PHE A 1 186 ? 22.696 -8.299 -8.177 1.00 91.50 186 PHE A O 1
ATOM 1552 N N . LYS A 1 187 ? 23.452 -8.882 -6.142 1.00 91.81 187 LYS A N 1
ATOM 1553 C CA . LYS A 1 187 ? 23.083 -10.295 -6.290 1.00 91.81 187 LYS A CA 1
ATOM 1554 C C . LYS A 1 187 ? 21.568 -10.459 -6.411 1.00 91.81 187 LYS A C 1
ATOM 1556 O O . LYS A 1 187 ? 21.100 -11.213 -7.263 1.00 91.81 187 LYS A O 1
ATOM 1561 N N . TYR A 1 188 ? 20.811 -9.778 -5.555 1.00 94.25 188 TYR A N 1
ATOM 1562 C CA . TYR A 1 188 ? 19.355 -9.807 -5.577 1.00 94.25 188 TYR A CA 1
ATOM 1563 C C . TYR A 1 188 ? 18.805 -9.246 -6.896 1.00 94.25 188 TYR A C 1
ATOM 1565 O O . TYR A 1 188 ? 17.986 -9.913 -7.522 1.00 94.25 188 TYR A O 1
ATOM 1573 N N . TRP A 1 189 ? 19.309 -8.107 -7.380 1.00 95.81 189 TRP A N 1
ATOM 1574 C CA . TRP A 1 189 ? 18.889 -7.521 -8.656 1.00 95.81 189 TRP A CA 1
ATOM 1575 C C . TRP A 1 189 ? 19.223 -8.405 -9.853 1.00 95.81 189 TRP A C 1
ATOM 1577 O O . TRP A 1 189 ? 18.369 -8.584 -10.714 1.00 95.81 189 TRP A O 1
ATOM 1587 N N . SER A 1 190 ? 20.405 -9.029 -9.885 1.00 95.19 190 SER A N 1
ATOM 1588 C CA . SER A 1 190 ? 20.734 -10.003 -10.934 1.00 95.19 190 SER A CA 1
ATOM 1589 C C . SER A 1 190 ? 19.737 -11.163 -10.948 1.00 95.19 190 SER A C 1
ATOM 1591 O O . SER A 1 190 ? 19.254 -11.546 -12.007 1.00 95.19 190 SER A O 1
ATOM 1593 N N . ILE A 1 191 ? 19.385 -11.698 -9.773 1.00 96.56 191 ILE A N 1
ATOM 1594 C CA . ILE A 1 191 ? 18.396 -12.777 -9.653 1.00 96.56 191 ILE A CA 1
ATOM 1595 C C . ILE A 1 191 ? 17.005 -12.307 -10.100 1.00 96.56 191 ILE A C 1
ATOM 1597 O O . ILE A 1 191 ? 16.322 -13.046 -10.810 1.00 96.56 191 ILE A O 1
ATOM 1601 N N . LYS A 1 192 ? 16.582 -11.107 -9.683 1.00 97.62 192 LYS A N 1
ATOM 1602 C CA . LYS A 1 192 ? 15.280 -10.524 -10.032 1.00 97.62 192 LYS A CA 1
ATOM 1603 C C . LYS A 1 192 ? 15.163 -10.326 -11.543 1.00 97.62 192 LYS A C 1
ATOM 1605 O O . LYS A 1 192 ? 14.186 -10.785 -12.131 1.00 97.62 192 LYS A O 1
ATOM 1610 N N . ARG A 1 193 ? 16.200 -9.769 -12.175 1.00 97.69 193 ARG A N 1
ATOM 1611 C CA . ARG A 1 193 ? 16.297 -9.607 -13.631 1.00 97.69 193 ARG A CA 1
ATOM 1612 C C . ARG A 1 193 ? 16.185 -10.943 -14.364 1.00 97.69 193 ARG A C 1
ATOM 1614 O O . ARG A 1 193 ? 15.377 -11.053 -15.274 1.00 97.69 193 ARG A O 1
ATOM 1621 N N . ASP A 1 194 ? 16.919 -11.974 -13.942 1.00 97.75 194 ASP A N 1
ATOM 1622 C CA . ASP A 1 194 ? 16.861 -13.292 -14.596 1.00 97.75 194 ASP A CA 1
ATOM 1623 C C . ASP A 1 194 ? 15.464 -13.933 -14.491 1.00 97.75 194 ASP A C 1
ATOM 1625 O O . ASP A 1 194 ? 14.994 -14.587 -15.424 1.00 97.75 194 ASP A O 1
ATOM 1629 N N . ILE A 1 195 ? 14.782 -13.757 -13.351 1.00 98.12 195 ILE A N 1
ATOM 1630 C CA . ILE A 1 195 ? 13.412 -14.251 -13.152 1.00 98.12 195 ILE A CA 1
ATOM 1631 C C . ILE A 1 195 ? 12.427 -13.510 -14.060 1.00 98.12 195 ILE A C 1
ATOM 1633 O O . ILE A 1 195 ? 11.590 -14.165 -14.681 1.00 98.12 195 ILE A O 1
ATOM 1637 N N . LEU A 1 196 ? 12.522 -12.181 -14.129 1.00 98.12 196 LEU A N 1
ATOM 1638 C CA . LEU A 1 196 ? 11.657 -11.338 -14.957 1.00 98.12 196 LEU A CA 1
ATOM 1639 C C . LEU A 1 196 ? 11.881 -11.599 -16.451 1.00 98.12 196 LEU A C 1
ATOM 1641 O O . LEU A 1 196 ? 10.917 -11.817 -17.183 1.00 98.12 196 LEU A O 1
ATOM 1645 N N . ALA A 1 197 ? 13.136 -11.728 -16.885 1.00 97.56 197 ALA A N 1
ATOM 1646 C CA . ALA A 1 197 ? 13.479 -12.077 -18.261 1.00 97.56 197 ALA A CA 1
ATOM 1647 C C . ALA A 1 197 ? 12.890 -13.438 -18.672 1.00 97.56 197 ALA A C 1
ATOM 1649 O O . ALA A 1 197 ? 12.366 -13.584 -19.775 1.00 97.56 197 ALA A O 1
ATOM 1650 N N . ALA A 1 198 ? 12.886 -14.428 -17.769 1.00 97.62 198 ALA A N 1
ATOM 1651 C CA . ALA A 1 198 ? 12.241 -15.723 -18.010 1.00 97.62 198 ALA A CA 1
ATOM 1652 C C . ALA A 1 198 ? 10.704 -15.642 -18.124 1.00 97.62 198 ALA A C 1
ATOM 1654 O O . ALA A 1 198 ? 10.080 -16.580 -18.618 1.00 97.62 198 ALA A O 1
ATOM 1655 N N . MET A 1 199 ? 10.093 -14.545 -17.668 1.00 97.12 199 MET A N 1
ATOM 1656 C CA . MET A 1 199 ? 8.672 -14.223 -17.848 1.00 97.12 199 MET A CA 1
ATOM 1657 C C . MET A 1 199 ? 8.424 -13.310 -19.063 1.00 97.12 199 MET A C 1
ATOM 1659 O O . MET A 1 199 ? 7.287 -12.912 -19.295 1.00 97.12 199 MET A O 1
ATOM 1663 N N . GLY A 1 200 ? 9.462 -12.983 -19.843 1.00 96.88 200 GLY A N 1
ATOM 1664 C CA . GLY A 1 200 ? 9.369 -12.076 -20.990 1.00 96.88 200 GLY A CA 1
ATOM 1665 C C . GLY A 1 200 ? 9.315 -10.593 -20.615 1.00 96.88 200 GLY A C 1
ATOM 1666 O O . GLY A 1 200 ? 8.884 -9.786 -21.432 1.00 96.88 200 GLY A O 1
ATOM 1667 N N . ILE A 1 201 ? 9.729 -10.235 -19.396 1.00 97.56 201 ILE A N 1
ATOM 1668 C CA . ILE A 1 201 ? 9.732 -8.857 -18.899 1.00 97.56 201 ILE A CA 1
ATOM 1669 C C . ILE A 1 201 ? 11.162 -8.319 -18.925 1.00 97.56 201 ILE A C 1
ATOM 1671 O O . ILE A 1 201 ? 12.045 -8.845 -18.243 1.00 97.56 201 ILE A O 1
ATOM 1675 N N . ASP A 1 202 ? 11.374 -7.256 -19.697 1.00 96.62 202 ASP A N 1
ATOM 1676 C CA . ASP A 1 202 ? 12.638 -6.524 -19.735 1.00 96.62 202 ASP A CA 1
ATOM 1677 C C . ASP A 1 202 ? 12.670 -5.485 -18.608 1.00 96.62 202 ASP A C 1
ATOM 1679 O O . ASP A 1 202 ? 12.137 -4.383 -18.726 1.00 96.62 202 ASP A O 1
ATOM 1683 N N . TRP A 1 203 ? 13.232 -5.887 -17.467 1.00 97.94 203 TRP A N 1
ATOM 1684 C CA . TRP A 1 203 ? 13.382 -5.033 -16.293 1.00 97.94 203 TRP A CA 1
ATOM 1685 C C . TRP A 1 203 ? 14.831 -4.593 -16.121 1.00 97.94 203 TRP A C 1
ATOM 1687 O O . TRP A 1 203 ? 15.750 -5.416 -16.086 1.00 97.94 203 TRP A O 1
ATOM 1697 N N . GLN A 1 204 ? 15.010 -3.289 -15.938 1.00 96.56 204 GLN A N 1
ATOM 1698 C CA . GLN A 1 204 ? 16.307 -2.671 -15.695 1.00 96.56 204 GLN A CA 1
ATOM 1699 C C . GLN A 1 204 ? 16.529 -2.495 -14.192 1.00 96.56 204 GLN A C 1
ATOM 1701 O O . GLN A 1 204 ? 15.703 -1.923 -13.486 1.00 96.56 204 GLN A O 1
ATOM 1706 N N . SER A 1 205 ? 17.667 -2.966 -13.693 1.00 95.56 205 SER A N 1
ATOM 1707 C CA . SER A 1 205 ? 18.013 -2.855 -12.277 1.00 95.56 205 SER A CA 1
ATOM 1708 C C . SER A 1 205 ? 18.254 -1.407 -11.832 1.00 95.56 205 SER A C 1
ATOM 1710 O O . SER A 1 205 ? 18.622 -0.557 -12.649 1.00 95.56 205 SER A O 1
ATOM 1712 N N . PRO A 1 206 ? 18.169 -1.112 -10.518 1.00 95.06 206 PRO A N 1
ATOM 1713 C CA . PRO A 1 206 ? 18.477 0.216 -9.992 1.00 95.06 206 PRO A CA 1
ATOM 1714 C C . PRO A 1 206 ? 19.855 0.743 -10.407 1.00 95.06 206 PRO A C 1
ATOM 1716 O O . PRO A 1 206 ? 19.986 1.930 -10.701 1.00 95.06 206 PRO A O 1
ATOM 1719 N N . GLN A 1 207 ? 20.872 -0.123 -10.495 1.00 94.38 207 GLN A N 1
ATOM 1720 C CA . GLN A 1 207 ? 22.210 0.262 -10.955 1.00 94.38 207 GLN A CA 1
ATOM 1721 C C . GLN A 1 207 ? 22.254 0.619 -12.448 1.00 94.38 207 GLN A C 1
ATOM 1723 O O . GLN A 1 207 ? 22.981 1.541 -12.823 1.00 94.38 207 GLN A O 1
ATOM 1728 N N . GLU A 1 208 ? 21.502 -0.094 -13.288 1.00 94.94 208 GLU A N 1
ATOM 1729 C CA . GLU A 1 208 ? 21.392 0.191 -14.725 1.00 94.94 208 GLU A CA 1
ATOM 1730 C C . GLU A 1 208 ? 20.634 1.506 -14.961 1.00 94.94 208 GLU A C 1
ATOM 1732 O O . GLU A 1 208 ? 21.079 2.331 -15.758 1.00 94.94 208 GLU A O 1
ATOM 1737 N N . MET A 1 209 ? 19.557 1.746 -14.206 1.00 95.69 209 MET A N 1
ATOM 1738 C CA . MET A 1 209 ? 18.773 2.988 -14.268 1.00 95.69 209 MET A CA 1
ATOM 1739 C C . MET A 1 209 ? 19.516 4.203 -13.693 1.00 95.69 209 MET A C 1
ATOM 1741 O O . MET A 1 209 ? 19.280 5.338 -14.110 1.00 95.69 209 MET A O 1
ATOM 1745 N N . ASN A 1 210 ? 20.427 3.981 -12.741 1.00 95.19 210 ASN A N 1
ATOM 1746 C CA . ASN A 1 210 ? 21.130 5.035 -12.007 1.00 95.19 210 ASN A CA 1
ATOM 1747 C C . ASN A 1 210 ? 22.654 4.804 -12.017 1.00 95.19 210 ASN A C 1
ATOM 1749 O O . ASN A 1 210 ? 23.259 4.622 -10.958 1.00 95.19 210 ASN A O 1
ATOM 1753 N N . PRO A 1 211 ? 23.327 4.869 -13.183 1.00 93.12 211 PRO A N 1
ATOM 1754 C CA . PRO A 1 211 ? 24.738 4.488 -13.326 1.00 93.12 211 PRO A CA 1
ATOM 1755 C C . PRO A 1 211 ? 25.716 5.372 -12.536 1.00 93.12 211 PRO A C 1
ATOM 1757 O O . PRO A 1 211 ? 26.873 5.007 -12.344 1.00 93.12 211 PRO A O 1
ATOM 1760 N N . ARG A 1 212 ? 25.272 6.552 -12.087 1.00 92.06 212 ARG A N 1
ATOM 1761 C CA . ARG A 1 212 ? 26.069 7.481 -11.269 1.00 92.06 212 ARG A CA 1
ATOM 1762 C C . ARG A 1 212 ? 25.857 7.296 -9.765 1.00 92.06 212 ARG A C 1
ATOM 1764 O O . ARG A 1 212 ? 26.616 7.867 -8.985 1.00 92.06 212 ARG A O 1
ATOM 1771 N N . CYS A 1 213 ? 24.839 6.539 -9.360 1.00 91.19 213 CYS A N 1
ATOM 1772 C CA . CYS A 1 213 ? 24.595 6.232 -7.960 1.00 91.19 213 CYS A CA 1
ATOM 1773 C C . CYS A 1 213 ? 25.511 5.081 -7.528 1.00 91.19 213 CYS A C 1
ATOM 1775 O O . CYS A 1 213 ? 25.721 4.126 -8.279 1.0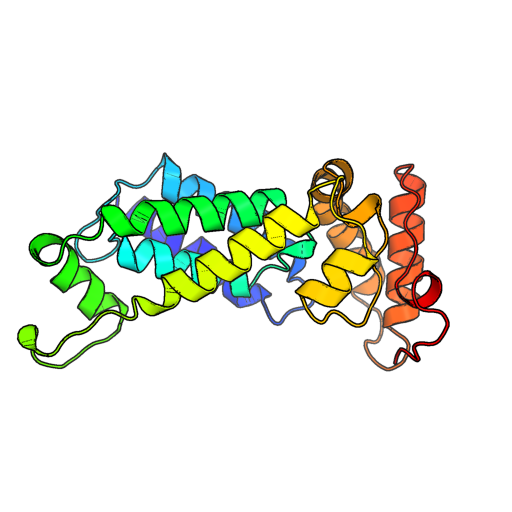0 91.19 213 CYS A O 1
ATOM 1777 N N . ARG A 1 214 ? 26.078 5.191 -6.324 1.00 87.62 214 ARG A N 1
ATOM 1778 C CA . ARG A 1 214 ? 26.827 4.107 -5.686 1.00 87.62 214 ARG A CA 1
ATOM 1779 C C . ARG A 1 214 ? 25.896 3.433 -4.692 1.00 87.62 214 ARG A C 1
ATOM 1781 O O . ARG A 1 214 ? 25.569 4.037 -3.677 1.00 87.62 214 ARG A O 1
ATOM 1788 N N . PHE A 1 215 ? 25.486 2.216 -5.013 1.00 86.06 215 PHE A N 1
ATOM 1789 C CA . PHE A 1 215 ? 24.712 1.365 -4.118 1.00 86.06 215 PHE A CA 1
ATOM 1790 C C . PHE A 1 215 ? 25.659 0.483 -3.293 1.00 86.06 215 PHE A C 1
ATOM 1792 O O . PHE A 1 215 ? 26.699 0.061 -3.810 1.00 86.06 215 PHE A O 1
ATOM 1799 N N . ASP A 1 216 ? 25.311 0.215 -2.035 1.00 72.25 216 ASP A N 1
ATOM 1800 C CA . ASP A 1 216 ? 26.040 -0.666 -1.113 1.00 72.25 216 ASP A CA 1
ATOM 1801 C C . ASP A 1 216 ? 25.266 -1.947 -0.741 1.00 72.25 216 ASP A C 1
ATOM 1803 O O . ASP A 1 216 ? 24.019 -1.987 -0.858 1.00 72.25 216 ASP A O 1
#

Nearest PDB structures (foldseek):
  8r0j-assembly1_C  TM=2.330E-01  e=7.531E+00  Homo sapiens